Protein AF-J4H0W9-F1 (afdb_monomer)

Mean predicted aligned error: 19.34 Å

Sequence (189 aa):
MRLCLSRHFAAESPSFTVLTSRCHCLRMSSPRVIVQIAIAGAQILGKAFFAAGRQAVKNAKHQPQAAIGSDVAGVRNATSGSITDKLTREHRMTLEEARLILNVKKEDPADKVLQHYEHLFKANSPPSAPPKPAAGTKQSAPPTYSHYVQSKVLRARERIEAEMESGQDLSTTAPPSSTSPPPPSSGNP

Radius of gyration: 32.91 Å; Cα contacts (8 Å, |Δi|>4): 91; chains: 1; bounding box: 65×83×88 Å

Secondary structure (DSSP, 8-state):
-----------------------------STHHHHHHHHHHHHHHHHHHHHHHHHHHHHHHHS-S-SSS---TTGGG--S--HHHHHHHHHTS-HHHHHHHHT--TT--HHHHHHHHHHHHHHTSPPS------TTS---------HHHHHHHHHHHHHHHHHHHHHHHHHT-S-----PPPP------

pLDDT: mean 71.19, std 19.34, range [34.53, 95.56]

InterPro domains:
  IPR005341 Mitochondrial import inner membrane translocase subunit Tim16 [PTHR12388] (30-168)
  IPR036869 Chaperone J-domain superfamily [G3DSA:1.10.287.110] (93-168)

Solvent-accessible surface area (backbone atoms only — not comparable to full-atom values): 12442 Å² total; per-residue (Å²): 132,88,81,90,84,81,80,90,72,87,74,86,75,81,76,90,71,86,73,72,88,73,83,77,80,75,87,67,81,69,72,62,62,60,52,50,50,51,53,55,50,48,54,54,53,49,52,51,51,50,55,53,48,54,51,51,52,51,54,53,69,75,46,78,88,69,79,86,82,61,91,49,80,66,53,76,75,50,75,79,81,42,72,73,27,51,53,20,64,74,61,68,46,44,72,66,58,25,29,61,74,54,72,53,63,95,86,59,57,71,68,58,55,50,53,38,43,53,52,57,46,62,78,45,43,72,66,79,74,75,76,79,70,59,94,89,57,84,77,72,79,75,78,89,49,51,67,67,58,49,56,48,54,52,41,24,51,55,54,51,50,55,48,56,53,57,50,54,63,58,71,69,71,74,83,86,89,80,84,80,85,82,80,84,84,81,84,80,134

Foldseek 3Di:
DDDDDDDPPPPDDPDPPPDDDPPPPPPDDDCPVVVVCVVVVCVVVVVVCVVVVVVVVVVVVVQPDPPPDDPPVVLVPLPPPDPQNVLCSVLVHHLVLLCVLLVHDPPDDLVSSVVSLVVQLVVQDQPDADDDDDPPDDDDDHGDHDPVSNSSSVSSSVSVVSCVVVVVVVVVDDDPDDDDDDDDPDDDD

Organism: NCBI:txid599839

Structure (mmCIF, N/CA/C/O backbone):
data_AF-J4H0W9-F1
#
_entry.id   AF-J4H0W9-F1
#
loop_
_atom_site.group_PDB
_atom_site.id
_atom_site.type_symbol
_atom_site.label_atom_id
_atom_site.label_alt_id
_atom_site.label_comp_id
_atom_site.label_asym_id
_atom_site.label_entity_id
_atom_site.label_seq_id
_atom_site.pdbx_PDB_ins_code
_atom_site.Cartn_x
_atom_site.Cartn_y
_atom_site.Cartn_z
_atom_site.occupancy
_atom_site.B_iso_or_equiv
_atom_site.auth_seq_id
_atom_site.auth_comp_id
_atom_site.auth_asym_id
_atom_site.auth_atom_id
_atom_site.pdbx_PDB_model_num
ATOM 1 N N . MET A 1 1 ? -35.881 5.038 -47.225 1.00 44.56 1 MET A N 1
ATOM 2 C CA . MET A 1 1 ? -35.013 6.191 -47.568 1.00 44.56 1 MET A CA 1
ATOM 3 C C . MET A 1 1 ? -34.124 6.436 -46.343 1.00 44.56 1 MET A C 1
ATOM 5 O O . MET A 1 1 ? -34.686 6.742 -45.308 1.00 44.56 1 MET A O 1
ATOM 9 N N . ARG A 1 2 ? -32.861 5.963 -46.256 1.00 38.25 2 ARG A N 1
ATOM 10 C CA . ARG A 1 2 ? -31.599 6.585 -46.761 1.00 38.25 2 ARG A CA 1
ATOM 11 C C . ARG A 1 2 ? -31.603 8.112 -46.510 1.00 38.25 2 ARG A C 1
ATOM 13 O O . ARG A 1 2 ? -32.545 8.733 -46.971 1.00 38.25 2 ARG A O 1
ATOM 20 N N . LEU A 1 3 ? -30.664 8.791 -45.835 1.00 36.78 3 LEU A N 1
ATOM 21 C CA . LEU A 1 3 ? -29.214 8.634 -45.584 1.00 36.78 3 LEU A CA 1
ATOM 22 C C . LEU A 1 3 ? -28.843 9.326 -44.237 1.00 36.78 3 LEU A C 1
ATOM 24 O O . LEU A 1 3 ? -29.475 10.310 -43.878 1.00 36.78 3 LEU A O 1
ATOM 28 N N . CYS A 1 4 ? -27.963 8.776 -43.387 1.00 42.53 4 CYS A N 1
ATOM 29 C CA . CYS A 1 4 ? -26.505 9.029 -43.305 1.00 42.53 4 CYS A CA 1
ATOM 30 C C . CYS A 1 4 ? -26.076 10.514 -43.293 1.00 42.53 4 CYS A C 1
ATOM 32 O O . CYS A 1 4 ? -26.034 11.139 -44.347 1.00 42.53 4 CYS A O 1
ATOM 34 N N . LEU A 1 5 ? -25.629 11.023 -42.131 1.00 39.75 5 LEU A N 1
ATOM 35 C CA . LEU A 1 5 ? -24.763 12.205 -42.040 1.00 39.75 5 LEU A CA 1
ATOM 36 C C . LEU A 1 5 ? -23.420 11.808 -41.409 1.00 39.75 5 LEU A C 1
ATOM 38 O O . LEU A 1 5 ? -23.337 11.394 -40.252 1.00 39.75 5 LEU A O 1
ATOM 42 N N . SER A 1 6 ? -22.393 11.860 -42.252 1.00 41.66 6 SER A N 1
ATOM 43 C CA . SER A 1 6 ? -21.027 11.405 -42.024 1.00 41.66 6 SER A CA 1
ATOM 44 C C . SER A 1 6 ? -20.256 12.278 -41.037 1.00 41.66 6 SER A C 1
ATOM 46 O O . SER A 1 6 ? -20.238 13.502 -41.135 1.00 41.66 6 SER A O 1
ATOM 48 N N . ARG A 1 7 ? -19.514 11.610 -40.149 1.00 44.88 7 ARG A N 1
ATOM 49 C CA . ARG A 1 7 ? -18.342 12.163 -39.465 1.00 44.88 7 ARG A CA 1
ATOM 50 C C . ARG A 1 7 ? -17.278 12.528 -40.504 1.00 44.88 7 ARG A C 1
ATOM 52 O O . ARG A 1 7 ? -16.880 11.677 -41.296 1.00 44.88 7 ARG A O 1
ATOM 59 N N . HIS A 1 8 ? -16.780 13.760 -40.452 1.00 40.47 8 HIS A N 1
ATOM 60 C CA . HIS A 1 8 ? -15.560 14.165 -41.146 1.00 40.47 8 HIS A CA 1
ATOM 61 C C . HIS A 1 8 ? -14.352 13.488 -40.481 1.00 40.47 8 HIS A C 1
ATOM 63 O O . HIS A 1 8 ? -13.815 13.962 -39.484 1.00 40.47 8 HIS A O 1
ATOM 69 N N . PHE A 1 9 ? -13.954 12.345 -41.035 1.00 34.53 9 PHE A N 1
ATOM 70 C CA . PHE A 1 9 ? -12.646 11.735 -40.837 1.00 34.53 9 PHE A CA 1
ATOM 71 C C . PHE A 1 9 ? -11.802 12.141 -42.047 1.00 34.53 9 PHE A C 1
ATOM 73 O O . PHE A 1 9 ? -11.952 11.581 -43.131 1.00 34.53 9 PHE A O 1
ATOM 80 N N . ALA A 1 10 ? -10.977 13.176 -41.894 1.00 37.00 10 ALA A N 1
ATOM 81 C CA . ALA A 1 10 ? -9.995 13.557 -42.902 1.00 37.00 10 ALA A CA 1
ATOM 82 C C . ALA A 1 10 ? -8.826 12.560 -42.843 1.00 37.00 10 ALA A C 1
ATOM 84 O O . ALA A 1 10 ? -7.794 12.815 -42.231 1.00 37.00 10 ALA A O 1
ATOM 85 N N . ALA A 1 11 ? -9.039 11.378 -43.424 1.00 36.31 11 ALA A N 1
ATOM 86 C CA . ALA A 1 11 ? -7.969 10.466 -43.794 1.00 36.31 11 ALA A CA 1
ATOM 87 C C . ALA A 1 11 ? -7.417 10.922 -45.143 1.00 36.31 11 ALA A C 1
ATOM 89 O O . ALA A 1 11 ? -7.972 10.621 -46.201 1.00 36.31 11 ALA A O 1
ATOM 90 N N . GLU A 1 12 ? -6.332 11.683 -45.084 1.00 38.97 12 GLU A N 1
ATOM 91 C CA . GLU A 1 12 ? -5.508 11.978 -46.243 1.00 38.97 12 GLU A CA 1
ATOM 92 C C . GLU A 1 12 ? -4.875 10.668 -46.718 1.00 38.97 12 GLU A C 1
ATOM 94 O O . GLU A 1 12 ? -4.091 10.017 -46.026 1.00 38.97 12 GLU A O 1
ATOM 99 N N . SER A 1 13 ? -5.329 10.235 -47.882 1.00 49.66 13 SER A N 1
ATOM 100 C CA . SER A 1 13 ? -4.861 9.059 -48.590 1.00 49.66 13 SER A CA 1
ATOM 101 C C . SER A 1 13 ? -3.765 9.497 -49.553 1.00 49.66 13 SER A C 1
ATOM 103 O O . SER A 1 13 ? -4.020 10.340 -50.408 1.00 49.66 13 SER A O 1
ATOM 105 N N . PRO A 1 14 ? -2.575 8.886 -49.516 1.00 44.59 14 PRO A N 1
ATOM 106 C CA . PRO A 1 14 ? -1.751 8.797 -50.697 1.00 44.59 14 PRO A CA 1
ATOM 107 C C . PRO A 1 14 ? -1.960 7.408 -51.295 1.00 44.59 14 PRO A C 1
ATOM 109 O O . PRO A 1 14 ? -1.493 6.396 -50.779 1.00 44.59 14 PRO A O 1
ATOM 112 N N . SER A 1 15 ? -2.742 7.396 -52.370 1.00 41.59 15 SER A N 1
ATOM 113 C CA . SER A 1 15 ? -2.465 6.655 -53.597 1.00 41.59 15 SER A CA 1
ATOM 114 C C . SER A 1 15 ? -1.657 5.367 -53.428 1.00 41.59 15 SER A C 1
ATOM 116 O O . SER A 1 15 ? -0.426 5.367 -53.406 1.00 41.59 15 SER A O 1
ATOM 118 N N . PHE A 1 16 ? -2.379 4.246 -53.413 1.00 42.84 16 PHE A N 1
ATOM 119 C CA . PHE A 1 16 ? -1.849 2.936 -53.772 1.00 42.84 16 PHE A CA 1
ATOM 120 C C . PHE A 1 16 ? -1.406 2.973 -55.245 1.00 42.84 16 PHE A C 1
ATOM 122 O O . PHE A 1 16 ? -2.132 2.577 -56.154 1.00 42.84 16 PHE A O 1
ATOM 129 N N . THR A 1 17 ? -0.201 3.478 -55.494 1.00 44.69 17 THR A N 1
ATOM 130 C CA . THR A 1 17 ? 0.500 3.242 -56.752 1.00 44.69 17 THR A CA 1
ATOM 131 C C . THR A 1 17 ? 1.083 1.843 -56.669 1.00 44.69 17 THR A C 1
ATOM 133 O O . THR A 1 17 ? 2.069 1.594 -55.976 1.00 44.69 17 THR A O 1
ATOM 136 N N . VAL A 1 18 ? 0.432 0.920 -57.372 1.00 48.47 18 VAL A N 1
ATOM 137 C CA . VAL A 1 18 ? 0.948 -0.404 -57.715 1.00 48.47 18 VAL A CA 1
ATOM 138 C C . VAL A 1 18 ? 2.227 -0.202 -58.531 1.00 48.47 18 VAL A C 1
ATOM 140 O O . VAL A 1 18 ? 2.197 -0.119 -59.755 1.00 48.47 18 VAL A O 1
ATOM 143 N N . LEU A 1 19 ? 3.364 -0.076 -57.847 1.00 42.59 19 LEU A N 1
ATOM 144 C CA . LEU A 1 19 ? 4.673 -0.149 -58.474 1.00 42.59 19 LEU A CA 1
ATOM 145 C C . LEU A 1 19 ? 5.139 -1.597 -58.385 1.00 42.59 19 LEU A C 1
ATOM 147 O O . LEU A 1 19 ? 5.643 -2.058 -57.365 1.00 42.59 19 LEU A O 1
ATOM 151 N N . THR A 1 20 ? 4.862 -2.306 -59.475 1.00 41.03 20 THR A N 1
ATOM 152 C CA . THR A 1 20 ? 5.657 -3.399 -60.035 1.00 41.03 20 THR A CA 1
ATOM 153 C C . THR A 1 20 ? 6.741 -3.948 -59.112 1.00 41.03 20 THR A C 1
ATOM 155 O O . THR A 1 20 ? 7.779 -3.321 -58.888 1.00 41.03 20 THR A O 1
ATOM 158 N N . SER A 1 21 ? 6.495 -5.177 -58.668 1.00 48.38 21 SER A N 1
ATOM 159 C CA . SER A 1 21 ? 7.484 -6.147 -58.218 1.00 48.38 21 SER A CA 1
ATOM 160 C C . SER A 1 21 ? 8.819 -5.985 -58.959 1.00 48.38 21 SER A C 1
ATOM 162 O O . SER A 1 21 ? 9.000 -6.464 -60.077 1.00 48.38 21 SER A O 1
ATOM 164 N N . ARG A 1 22 ? 9.782 -5.307 -58.327 1.00 44.66 22 ARG A N 1
ATOM 165 C CA . ARG A 1 22 ? 11.194 -5.615 -58.536 1.00 44.66 22 ARG A CA 1
ATOM 166 C C . ARG A 1 22 ? 11.530 -6.690 -57.522 1.00 44.66 22 ARG A C 1
ATOM 168 O O . ARG A 1 22 ? 11.789 -6.386 -56.359 1.00 44.66 22 ARG A O 1
ATOM 175 N N . CYS A 1 23 ? 11.526 -7.941 -57.976 1.00 41.19 23 CYS A N 1
ATOM 176 C CA . CYS A 1 23 ? 12.211 -9.033 -57.303 1.00 41.19 23 CYS A CA 1
ATOM 177 C C . CYS A 1 23 ? 13.692 -8.658 -57.162 1.00 41.19 23 CYS A C 1
ATOM 179 O O . CYS A 1 23 ? 14.517 -8.975 -58.015 1.00 41.19 23 CYS A O 1
ATOM 181 N N . HIS A 1 24 ? 14.041 -7.978 -56.071 1.00 49.53 24 HIS A N 1
ATOM 182 C CA . HIS A 1 24 ? 15.401 -8.002 -55.567 1.00 49.53 24 HIS A CA 1
ATOM 183 C C . HIS A 1 24 ? 15.618 -9.392 -54.986 1.00 49.53 24 HIS A C 1
ATOM 185 O O . HIS A 1 24 ? 15.409 -9.647 -53.802 1.00 49.53 24 HIS A O 1
ATOM 191 N N . CYS A 1 25 ? 16.032 -10.307 -55.856 1.00 46.22 25 CYS A N 1
ATOM 192 C CA . CYS A 1 25 ? 16.688 -11.537 -55.461 1.00 46.22 25 CYS A CA 1
ATOM 193 C C . CYS A 1 25 ? 18.065 -11.161 -54.885 1.00 46.22 25 CYS A C 1
ATOM 195 O O . CYS A 1 25 ? 19.100 -11.372 -55.513 1.00 46.22 25 CYS A O 1
ATOM 197 N N . LEU A 1 26 ? 18.085 -10.544 -53.697 1.00 49.47 26 LEU A N 1
ATOM 198 C CA . LEU A 1 26 ? 19.301 -10.370 -52.912 1.00 49.47 26 LEU A CA 1
ATOM 199 C C . LEU A 1 26 ? 19.630 -11.730 -52.299 1.00 49.47 26 LEU A C 1
ATOM 201 O O . LEU A 1 26 ? 19.327 -12.028 -51.146 1.00 49.47 26 LEU A O 1
ATOM 205 N N . ARG A 1 27 ? 20.295 -12.569 -53.091 1.00 59.53 27 ARG A N 1
ATOM 206 C CA . ARG A 1 27 ? 21.169 -13.600 -52.543 1.00 59.53 27 ARG A CA 1
ATOM 207 C C . ARG A 1 27 ? 22.328 -12.872 -51.862 1.00 59.53 27 ARG A C 1
ATOM 209 O O . ARG A 1 27 ? 23.372 -12.662 -52.465 1.00 59.53 27 ARG A O 1
ATOM 216 N N . MET A 1 28 ? 22.129 -12.445 -50.618 1.00 51.69 28 MET A N 1
ATOM 217 C CA . MET A 1 28 ? 23.211 -11.981 -49.757 1.00 51.69 28 MET A CA 1
ATOM 218 C C . MET A 1 28 ? 23.351 -12.958 -48.605 1.00 51.69 28 MET A C 1
ATOM 220 O O . MET A 1 28 ? 22.484 -13.086 -47.747 1.00 51.69 28 MET A O 1
ATOM 224 N N . SER A 1 29 ? 24.458 -13.686 -48.646 1.00 63.56 29 SER A N 1
ATOM 225 C CA . SER A 1 29 ? 24.966 -14.472 -47.535 1.00 63.56 29 SER A CA 1
ATOM 226 C C . SER A 1 29 ? 24.989 -13.652 -46.237 1.00 63.56 29 SER A C 1
ATOM 228 O O . SER A 1 29 ? 25.268 -12.451 -46.263 1.00 63.56 29 SER A O 1
ATOM 230 N N . SER A 1 30 ? 24.907 -14.368 -45.113 1.00 56.44 30 SER A N 1
ATOM 231 C CA . SER A 1 30 ? 25.715 -14.062 -43.927 1.00 56.44 30 SER A CA 1
ATOM 232 C C . SER A 1 30 ? 25.224 -12.901 -43.027 1.00 56.44 30 SER A C 1
ATOM 234 O O . SER A 1 30 ? 24.399 -12.089 -43.444 1.00 56.44 30 SER A O 1
ATOM 236 N N . PRO A 1 31 ? 25.667 -12.853 -41.748 1.00 75.62 31 PRO A N 1
ATOM 237 C CA . PRO A 1 31 ? 25.120 -12.097 -40.603 1.00 75.62 31 PRO A CA 1
ATOM 238 C C . PRO A 1 31 ? 24.753 -10.612 -40.760 1.00 75.62 31 PRO A C 1
ATOM 240 O O . PRO A 1 31 ? 24.207 -10.020 -39.831 1.00 75.62 31 PRO A O 1
ATOM 243 N N . ARG A 1 32 ? 25.009 -9.985 -41.908 1.00 76.88 32 ARG A N 1
ATOM 244 C CA . ARG A 1 32 ? 24.703 -8.574 -42.169 1.00 76.88 32 ARG A CA 1
ATOM 245 C C . ARG A 1 32 ? 23.211 -8.250 -42.116 1.00 76.88 32 ARG A C 1
ATOM 247 O O . ARG A 1 32 ? 22.865 -7.176 -41.637 1.00 76.88 32 ARG A O 1
ATOM 254 N N . VAL A 1 33 ? 22.334 -9.169 -42.524 1.00 86.00 33 VAL A N 1
ATOM 255 C CA . VAL A 1 33 ? 20.873 -8.970 -42.429 1.00 86.00 33 VAL A CA 1
ATOM 256 C C . VAL A 1 33 ? 20.415 -8.932 -40.967 1.00 86.00 33 VAL A C 1
ATOM 258 O O . VAL A 1 33 ? 19.618 -8.080 -40.584 1.00 86.00 33 VAL A O 1
ATOM 261 N N . ILE A 1 34 ? 20.980 -9.798 -40.121 1.00 88.75 34 ILE A N 1
ATOM 262 C CA . ILE A 1 34 ? 20.679 -9.837 -38.681 1.00 88.75 34 ILE A CA 1
ATOM 263 C C . ILE A 1 34 ? 21.125 -8.527 -38.020 1.00 88.75 34 ILE A C 1
ATOM 265 O O . ILE A 1 34 ? 20.371 -7.923 -37.261 1.00 88.75 34 ILE A O 1
ATOM 269 N N . VAL A 1 35 ? 22.323 -8.047 -38.365 1.00 91.81 35 VAL A N 1
ATOM 270 C CA . VAL A 1 35 ? 22.857 -6.769 -37.872 1.00 91.81 35 VAL A CA 1
ATOM 271 C C . VAL A 1 35 ? 21.982 -5.587 -38.312 1.00 91.81 35 VAL A C 1
ATOM 273 O O . VAL A 1 35 ? 21.713 -4.699 -37.508 1.00 91.81 35 VAL A O 1
ATOM 276 N N . GLN A 1 36 ? 21.474 -5.581 -39.546 1.00 84.56 36 GLN A N 1
ATOM 277 C CA . GLN A 1 36 ? 20.573 -4.529 -40.034 1.00 84.56 36 GLN A CA 1
ATOM 278 C C . GLN A 1 36 ? 19.240 -4.500 -39.280 1.00 84.56 36 GLN A C 1
ATOM 280 O O . GLN A 1 36 ? 18.785 -3.423 -38.896 1.00 84.56 36 GLN A O 1
ATOM 285 N N . ILE A 1 37 ? 18.643 -5.665 -39.013 1.00 91.06 37 ILE A N 1
ATOM 286 C CA . ILE A 1 37 ? 17.406 -5.764 -38.226 1.00 91.06 37 ILE A CA 1
ATOM 287 C C . ILE A 1 37 ? 17.654 -5.323 -36.779 1.00 91.06 37 ILE A C 1
ATOM 289 O O . ILE A 1 37 ? 16.847 -4.581 -36.225 1.00 91.06 37 ILE A O 1
ATOM 293 N N . ALA A 1 38 ? 18.781 -5.714 -36.178 1.00 93.62 38 ALA A N 1
ATOM 294 C CA . ALA A 1 38 ? 19.137 -5.307 -34.821 1.00 93.62 38 ALA A CA 1
ATOM 295 C C . ALA A 1 38 ? 19.327 -3.786 -34.706 1.00 93.62 38 ALA A C 1
ATOM 297 O O . ALA A 1 38 ? 18.802 -3.170 -33.780 1.00 93.62 38 ALA A O 1
ATOM 298 N N . ILE A 1 39 ? 20.019 -3.162 -35.665 1.00 93.38 39 ILE A N 1
ATOM 299 C CA . ILE A 1 39 ? 20.223 -1.707 -35.694 1.00 93.38 39 ILE A CA 1
ATOM 300 C C . ILE A 1 39 ? 18.891 -0.979 -35.911 1.00 93.38 39 ILE A C 1
ATOM 302 O O . ILE A 1 39 ? 18.585 -0.039 -35.176 1.00 93.38 39 ILE A O 1
ATOM 306 N N . ALA A 1 40 ? 18.076 -1.425 -36.870 1.00 91.56 40 ALA A N 1
ATOM 307 C CA . ALA A 1 40 ? 16.767 -0.830 -37.130 1.00 91.56 40 ALA A CA 1
ATOM 308 C C . ALA A 1 40 ? 15.832 -0.967 -35.913 1.00 91.56 40 ALA A C 1
ATOM 310 O O . ALA A 1 40 ? 15.202 0.006 -35.497 1.00 91.56 40 ALA A O 1
ATOM 311 N N . GLY A 1 41 ? 15.800 -2.144 -35.284 1.00 94.19 41 GLY A N 1
ATOM 312 C CA . GLY A 1 41 ? 15.029 -2.402 -34.070 1.00 94.19 41 GLY A CA 1
ATOM 313 C C . GLY A 1 41 ? 15.485 -1.545 -32.889 1.00 94.19 41 GLY A C 1
ATOM 314 O O . GLY A 1 41 ? 14.655 -0.929 -32.222 1.00 94.19 41 GLY A O 1
ATOM 315 N N . ALA A 1 42 ? 16.798 -1.428 -32.664 1.00 94.75 42 ALA A N 1
ATOM 316 C CA . ALA A 1 42 ? 17.360 -0.613 -31.588 1.00 94.75 42 ALA A CA 1
ATOM 317 C C . ALA A 1 42 ? 17.060 0.884 -31.762 1.00 94.75 42 ALA A C 1
ATOM 319 O O . ALA A 1 42 ? 16.782 1.573 -30.782 1.00 94.75 42 ALA A O 1
ATOM 320 N N . GLN A 1 43 ? 17.064 1.397 -32.996 1.00 93.06 43 GLN A N 1
ATOM 321 C CA . GLN A 1 43 ? 16.727 2.796 -33.276 1.00 93.06 43 GLN A CA 1
ATOM 322 C C . GLN A 1 43 ? 15.254 3.108 -32.987 1.00 93.06 43 GLN A C 1
ATOM 324 O O . GLN A 1 43 ? 14.950 4.143 -32.389 1.00 93.06 43 GLN A O 1
ATOM 329 N N . ILE A 1 44 ? 14.341 2.213 -33.374 1.00 93.69 44 ILE A N 1
ATOM 330 C CA . ILE A 1 44 ? 12.900 2.377 -33.131 1.00 93.69 44 ILE A CA 1
ATOM 331 C C . ILE A 1 44 ? 12.606 2.269 -31.629 1.00 93.69 44 ILE A C 1
ATOM 333 O O . ILE A 1 44 ? 11.954 3.145 -31.056 1.00 93.69 44 ILE A O 1
ATOM 337 N N . LEU A 1 45 ? 13.150 1.242 -30.972 1.00 94.94 45 LEU A N 1
ATOM 338 C CA . LEU A 1 45 ? 12.960 0.998 -29.544 1.00 94.94 45 LEU A CA 1
ATOM 339 C C . LEU A 1 45 ? 13.582 2.112 -28.685 1.00 94.94 45 LEU A C 1
ATOM 341 O O . LEU A 1 45 ? 12.944 2.622 -27.765 1.00 94.94 45 LEU A O 1
ATOM 345 N N . GLY A 1 46 ? 14.794 2.556 -29.025 1.00 95.56 46 GLY A N 1
ATOM 346 C CA . GLY A 1 46 ? 15.488 3.640 -28.331 1.00 95.56 46 GLY A CA 1
ATOM 347 C C . GLY A 1 46 ? 14.757 4.980 -28.439 1.00 95.56 46 GLY A C 1
ATOM 348 O O . GLY A 1 46 ? 14.617 5.686 -27.439 1.00 95.56 46 GLY A O 1
ATOM 349 N N . LYS A 1 47 ? 14.218 5.321 -29.619 1.00 92.56 47 LYS A N 1
ATOM 350 C CA . LYS A 1 47 ? 13.418 6.544 -29.794 1.00 92.56 47 LYS A CA 1
ATOM 351 C C . LYS A 1 47 ? 12.106 6.505 -29.012 1.00 92.56 47 LYS A C 1
ATOM 353 O O . LYS A 1 47 ? 11.734 7.524 -28.427 1.00 92.56 47 LYS A O 1
ATOM 358 N N . ALA A 1 48 ? 11.443 5.350 -28.954 1.00 92.06 48 ALA A N 1
ATOM 359 C CA . ALA A 1 48 ? 10.228 5.173 -28.165 1.00 92.06 48 ALA A CA 1
ATOM 360 C C . ALA A 1 48 ? 10.496 5.339 -26.659 1.00 92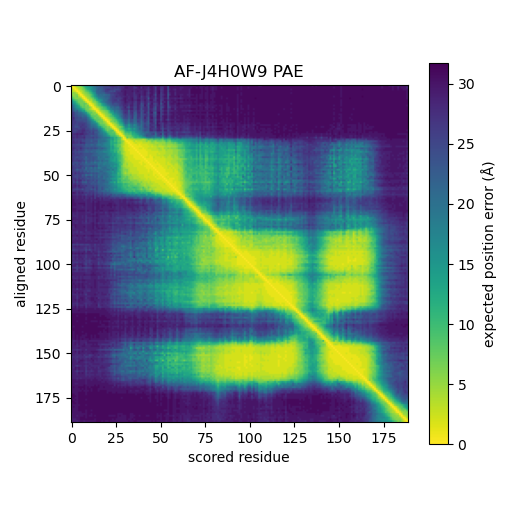.06 48 ALA A C 1
ATOM 362 O O . ALA A 1 48 ? 9.827 6.141 -26.004 1.00 92.06 48 ALA A O 1
ATOM 363 N N . PHE A 1 49 ? 11.523 4.670 -26.119 1.00 94.75 49 PHE A N 1
ATOM 364 C CA . PHE A 1 49 ? 11.903 4.817 -24.710 1.00 94.75 49 PHE A CA 1
ATOM 365 C C . PHE A 1 49 ? 12.364 6.234 -24.363 1.00 94.75 49 PHE A C 1
ATOM 367 O O . PHE A 1 49 ? 12.031 6.730 -23.291 1.00 94.75 49 PHE A O 1
ATOM 374 N N . PHE A 1 50 ? 13.078 6.925 -25.257 1.00 94.56 50 PHE A N 1
ATOM 375 C CA . PHE A 1 50 ? 13.492 8.309 -25.022 1.00 94.56 50 PHE A CA 1
ATOM 376 C C . PHE A 1 50 ? 12.301 9.278 -24.977 1.00 94.56 50 PHE A C 1
ATOM 378 O O . PHE A 1 50 ? 12.233 10.136 -24.093 1.00 94.56 50 PHE A O 1
ATOM 385 N N . ALA A 1 51 ? 11.341 9.138 -25.897 1.00 90.31 51 ALA A N 1
ATOM 386 C CA . ALA A 1 51 ? 10.131 9.959 -25.912 1.00 90.31 51 ALA A CA 1
ATOM 387 C C . ALA A 1 51 ? 9.256 9.700 -24.674 1.00 90.31 51 ALA A C 1
ATOM 389 O O . ALA A 1 51 ? 8.857 10.647 -23.990 1.00 90.31 51 ALA A O 1
ATOM 390 N N . ALA A 1 52 ? 9.032 8.426 -24.335 1.00 88.06 52 ALA A N 1
ATOM 391 C CA . ALA A 1 52 ? 8.294 8.028 -23.139 1.00 88.06 52 ALA A CA 1
ATOM 392 C C . ALA A 1 52 ? 9.007 8.473 -21.850 1.00 88.06 52 ALA A C 1
ATOM 394 O O . ALA A 1 52 ? 8.383 9.036 -20.953 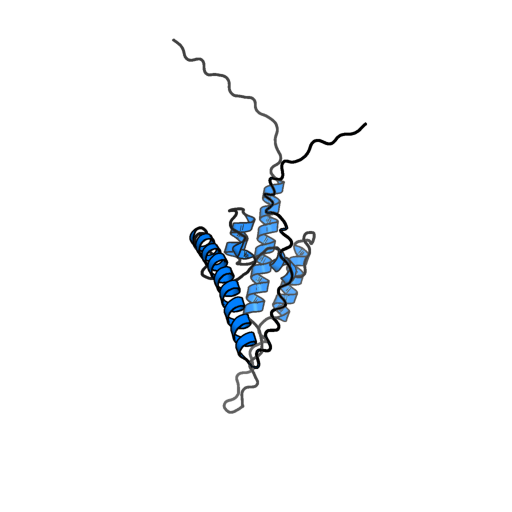1.00 88.06 52 ALA A O 1
ATOM 395 N N . GLY A 1 53 ? 10.329 8.306 -21.783 1.00 89.38 53 GLY A N 1
ATOM 396 C CA . GLY A 1 53 ? 11.161 8.738 -20.663 1.00 89.38 53 GLY A CA 1
ATOM 397 C C . GLY A 1 53 ? 11.130 10.253 -20.461 1.00 89.38 53 GLY A C 1
ATOM 398 O O . GLY A 1 53 ? 10.940 10.719 -19.339 1.00 89.38 53 GLY A O 1
ATOM 399 N N . ARG A 1 54 ? 11.214 11.054 -21.535 1.00 88.31 54 ARG A N 1
ATOM 400 C CA . ARG A 1 54 ? 11.032 12.515 -21.439 1.00 88.31 54 ARG A CA 1
ATOM 401 C C . ARG A 1 54 ? 9.649 12.889 -20.914 1.00 88.31 54 ARG A C 1
ATOM 403 O O . ARG A 1 54 ? 9.556 13.845 -20.145 1.00 88.31 54 ARG A O 1
ATOM 410 N N . GLN A 1 55 ? 8.602 12.171 -21.315 1.00 83.31 55 GLN A N 1
ATOM 411 C CA . GLN A 1 55 ? 7.249 12.414 -20.815 1.00 83.31 55 GLN A CA 1
ATOM 412 C C . GLN A 1 55 ? 7.132 12.061 -19.327 1.00 83.31 55 GLN A C 1
ATOM 414 O O . GLN A 1 55 ? 6.595 12.851 -18.553 1.00 83.31 55 GLN A O 1
ATOM 419 N N . ALA A 1 56 ? 7.725 10.944 -18.901 1.00 80.38 56 ALA A N 1
ATOM 420 C CA . ALA A 1 56 ? 7.780 10.545 -17.498 1.00 80.38 56 ALA A CA 1
ATOM 421 C C . ALA A 1 56 ? 8.521 11.577 -16.632 1.00 80.38 56 ALA A C 1
ATOM 423 O O . ALA A 1 56 ? 8.028 11.954 -15.573 1.00 80.38 56 ALA A O 1
ATOM 424 N N . VAL A 1 57 ? 9.662 12.099 -17.099 1.00 80.88 57 VAL A N 1
ATOM 425 C CA . VAL A 1 57 ? 10.434 13.123 -16.372 1.00 80.88 57 VAL A CA 1
ATOM 426 C C . VAL A 1 57 ? 9.675 14.446 -16.275 1.00 80.88 57 VAL A C 1
ATOM 428 O O . VAL A 1 57 ? 9.700 15.081 -15.224 1.00 80.88 57 VAL A O 1
ATOM 431 N N . LYS A 1 58 ? 8.987 14.882 -17.338 1.00 80.56 58 LYS A N 1
ATOM 432 C CA . LYS A 1 58 ? 8.144 16.090 -17.284 1.00 80.56 58 LYS A CA 1
ATOM 433 C C . LYS A 1 58 ? 7.009 15.920 -16.275 1.00 80.56 58 LYS A C 1
ATOM 435 O O . LYS A 1 58 ? 6.847 16.768 -15.405 1.00 80.56 58 LYS A O 1
ATOM 440 N N . ASN A 1 59 ? 6.291 14.801 -16.334 1.00 74.00 59 ASN A N 1
ATOM 441 C CA . ASN A 1 59 ? 5.209 14.505 -15.395 1.00 74.00 59 ASN A CA 1
ATOM 442 C C . ASN A 1 59 ? 5.718 14.419 -13.947 1.00 74.00 59 ASN A C 1
ATOM 444 O O . ASN A 1 59 ? 5.077 14.943 -13.043 1.00 74.00 59 ASN A O 1
ATOM 448 N N . ALA A 1 60 ? 6.901 13.839 -13.730 1.00 66.69 60 ALA A N 1
ATOM 449 C CA . ALA A 1 60 ? 7.527 13.758 -12.413 1.00 66.69 60 ALA A CA 1
ATOM 450 C C . ALA A 1 60 ? 7.981 15.123 -11.868 1.00 66.69 60 ALA A C 1
ATOM 452 O O . ALA A 1 60 ? 7.925 15.334 -10.665 1.00 66.69 60 ALA A O 1
ATOM 453 N N . LYS A 1 61 ? 8.414 16.060 -12.724 1.00 67.75 61 LYS A N 1
ATOM 454 C CA . LYS A 1 61 ? 8.795 17.425 -12.309 1.00 67.75 61 LYS A CA 1
ATOM 455 C C . LYS A 1 61 ? 7.593 18.307 -11.970 1.00 67.75 61 LYS A C 1
ATOM 457 O O . LYS A 1 61 ? 7.714 19.192 -11.132 1.00 67.75 61 LYS A O 1
ATOM 462 N N . HIS A 1 62 ? 6.456 18.083 -12.626 1.00 62.97 62 HIS A N 1
ATOM 463 C CA . HIS A 1 62 ? 5.214 18.812 -12.356 1.00 62.97 62 HIS A CA 1
ATOM 464 C C . HIS A 1 62 ? 4.389 18.206 -11.209 1.00 62.97 62 HIS A C 1
ATOM 466 O O . HIS A 1 62 ? 3.454 18.847 -10.741 1.00 62.97 62 HIS A O 1
ATOM 472 N N . GLN A 1 63 ? 4.738 17.008 -10.726 1.00 56.38 63 GLN A N 1
ATOM 473 C CA . GLN A 1 63 ? 4.184 16.451 -9.494 1.00 56.38 63 GLN A CA 1
ATOM 474 C C . GLN A 1 63 ? 5.129 16.752 -8.322 1.00 56.38 63 GLN A C 1
ATOM 476 O O . GLN A 1 63 ? 6.231 16.203 -8.271 1.00 56.38 63 GLN A O 1
ATOM 481 N N . PRO A 1 64 ? 4.741 17.618 -7.370 1.00 51.34 64 PRO A N 1
ATOM 482 C CA . PRO A 1 64 ? 5.623 18.005 -6.283 1.00 51.34 64 PRO A CA 1
ATOM 483 C C . PRO A 1 64 ? 5.922 16.790 -5.400 1.00 51.34 64 PRO A C 1
ATOM 485 O O . PRO A 1 64 ? 5.025 16.201 -4.804 1.00 51.34 64 PRO A O 1
ATOM 488 N N . GLN A 1 65 ? 7.201 16.415 -5.352 1.00 50.19 65 GLN A N 1
ATOM 489 C CA . GLN A 1 65 ? 7.945 16.018 -4.151 1.00 50.19 65 GLN A CA 1
ATOM 490 C C . GLN A 1 65 ? 7.252 15.077 -3.133 1.00 50.19 65 GLN A C 1
ATOM 492 O O . GLN A 1 65 ? 7.517 15.166 -1.944 1.00 50.19 65 GLN A O 1
ATOM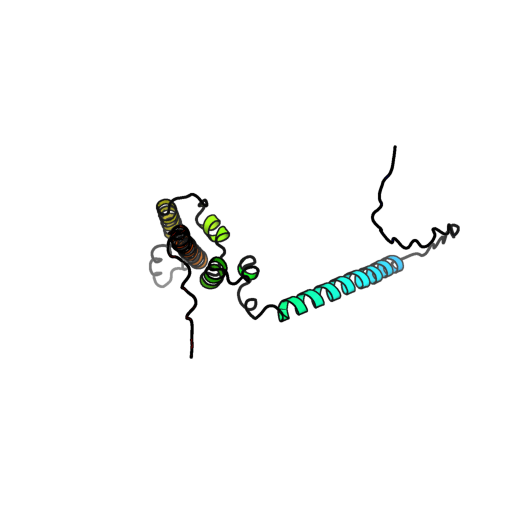 497 N N . ALA A 1 66 ? 6.396 14.148 -3.557 1.00 50.47 66 ALA A N 1
ATOM 498 C CA . ALA A 1 66 ? 5.939 13.021 -2.724 1.00 50.47 66 ALA A CA 1
ATOM 499 C C . ALA A 1 66 ? 6.499 11.671 -3.216 1.00 50.47 66 ALA A C 1
ATOM 501 O O . ALA A 1 66 ? 6.259 10.629 -2.615 1.00 50.47 66 ALA A O 1
ATOM 502 N N . ALA A 1 67 ? 7.260 11.687 -4.317 1.00 50.44 67 ALA A N 1
ATOM 503 C CA . ALA A 1 67 ? 7.766 10.497 -4.999 1.00 50.44 67 ALA A CA 1
ATOM 504 C C . ALA A 1 67 ? 9.176 10.055 -4.561 1.00 50.44 67 ALA A C 1
ATOM 506 O O . ALA A 1 67 ? 9.635 9.002 -4.997 1.00 50.44 67 ALA A O 1
ATOM 507 N N . ILE A 1 68 ? 9.872 10.826 -3.721 1.00 50.97 68 ILE A N 1
ATOM 508 C CA . ILE A 1 68 ? 11.204 10.460 -3.221 1.00 50.97 68 ILE A CA 1
ATOM 509 C C . ILE A 1 68 ? 11.040 9.913 -1.804 1.00 50.97 68 ILE A C 1
ATOM 511 O O . ILE A 1 68 ? 11.186 10.645 -0.832 1.00 50.97 68 ILE A O 1
ATOM 515 N N . GLY A 1 69 ? 10.671 8.637 -1.677 1.00 49.66 69 GLY A N 1
ATOM 516 C CA . GLY A 1 69 ? 10.784 7.954 -0.383 1.00 49.66 69 GLY A CA 1
ATOM 517 C C . GLY A 1 69 ? 9.830 6.802 -0.086 1.00 49.66 69 GLY A C 1
ATOM 518 O O . GLY A 1 69 ? 9.978 6.192 0.970 1.00 49.66 69 GLY A O 1
ATOM 519 N N . SER A 1 70 ? 8.859 6.472 -0.942 1.00 47.81 70 SER A N 1
ATOM 520 C CA . SER A 1 70 ? 8.092 5.238 -0.740 1.00 47.81 70 SER A CA 1
ATOM 521 C C . SER A 1 70 ? 7.406 4.778 -2.023 1.00 47.81 70 SER A C 1
ATOM 523 O O . SER A 1 70 ? 6.388 5.310 -2.451 1.00 47.81 70 SER A O 1
ATOM 525 N N . ASP A 1 71 ? 7.992 3.759 -2.625 1.00 49.69 71 ASP A N 1
ATOM 526 C CA . ASP A 1 71 ? 7.546 2.927 -3.744 1.00 49.69 71 ASP A CA 1
ATOM 527 C C . ASP A 1 71 ? 6.266 2.111 -3.460 1.00 49.69 71 ASP A C 1
ATOM 529 O O . ASP A 1 71 ? 6.023 1.081 -4.082 1.00 49.69 71 ASP A O 1
ATOM 533 N N . VAL A 1 72 ? 5.379 2.589 -2.581 1.00 58.94 72 VAL A N 1
ATOM 534 C CA . VAL A 1 72 ? 4.038 2.012 -2.451 1.00 58.94 72 VAL A CA 1
ATOM 535 C C . VAL A 1 72 ? 3.232 2.482 -3.659 1.00 58.94 72 VAL A C 1
ATOM 537 O O . VAL A 1 72 ? 2.790 3.631 -3.725 1.00 58.94 72 VAL A O 1
ATOM 540 N N . ALA A 1 73 ? 3.079 1.600 -4.648 1.00 56.69 73 ALA A N 1
ATOM 541 C CA . ALA A 1 73 ? 2.424 1.878 -5.926 1.00 56.69 73 ALA A CA 1
ATOM 542 C C . ALA A 1 73 ? 1.034 2.539 -5.782 1.00 56.69 73 ALA A C 1
ATOM 544 O O . ALA A 1 73 ? 0.637 3.304 -6.659 1.00 56.69 73 ALA A O 1
ATOM 545 N N . GLY A 1 74 ? 0.336 2.324 -4.660 1.00 57.78 74 GLY A N 1
ATOM 546 C CA . GLY A 1 74 ? -0.956 2.945 -4.353 1.00 57.78 74 GLY A CA 1
ATOM 547 C C . GLY A 1 74 ? -0.904 4.358 -3.750 1.00 57.78 74 GLY A C 1
ATOM 548 O O . GLY A 1 74 ? -1.838 5.130 -3.942 1.00 57.78 74 GLY A O 1
ATOM 549 N N . VAL A 1 75 ? 0.186 4.751 -3.078 1.00 60.12 75 VAL A N 1
ATOM 550 C CA . VAL A 1 75 ? 0.319 6.088 -2.450 1.00 60.12 75 VAL A CA 1
ATOM 551 C C . VAL A 1 75 ? 0.647 7.162 -3.497 1.00 60.12 75 VAL A C 1
ATOM 553 O O . VAL A 1 75 ? 0.314 8.331 -3.325 1.00 60.12 75 VAL A O 1
ATOM 556 N N . ARG A 1 76 ? 1.241 6.773 -4.634 1.00 56.59 76 ARG A N 1
ATOM 557 C CA . ARG A 1 76 ? 1.612 7.691 -5.730 1.00 56.59 76 ARG A CA 1
ATOM 558 C C . ARG A 1 76 ? 0.406 8.329 -6.427 1.00 56.59 76 ARG A C 1
ATOM 560 O O . ARG A 1 76 ? 0.551 9.404 -6.998 1.00 56.59 76 ARG A O 1
ATOM 567 N N . ASN A 1 77 ? -0.756 7.674 -6.383 1.00 56.59 77 ASN A N 1
ATOM 568 C CA . ASN A 1 77 ? -1.988 8.164 -7.007 1.00 56.59 77 ASN A CA 1
ATOM 569 C C . ASN A 1 77 ? -2.875 8.963 -6.037 1.00 56.59 77 ASN A C 1
ATOM 571 O O . ASN A 1 77 ? -3.902 9.503 -6.440 1.00 56.59 77 ASN A O 1
ATOM 575 N N . ALA A 1 78 ? -2.473 9.046 -4.767 1.00 58.94 78 ALA A N 1
ATOM 576 C CA . ALA A 1 78 ? -3.086 9.907 -3.776 1.00 58.94 78 ALA A CA 1
ATOM 577 C C . ALA A 1 78 ? -2.507 11.329 -3.926 1.00 58.94 78 ALA A C 1
ATOM 579 O O . ALA A 1 78 ? -1.617 11.740 -3.184 1.00 58.94 78 ALA A O 1
ATOM 580 N N . THR A 1 79 ? 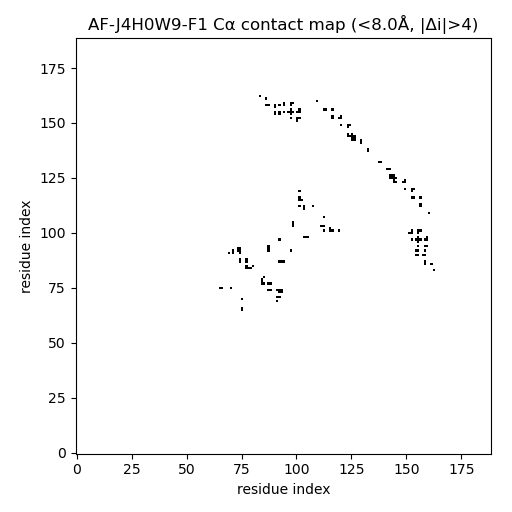-2.966 12.076 -4.934 1.00 58.34 79 THR A N 1
ATOM 581 C CA . THR A 1 79 ? -2.626 13.496 -5.164 1.00 58.34 79 THR A CA 1
ATOM 582 C C . THR A 1 79 ? -3.824 14.439 -5.078 1.00 58.34 79 THR A C 1
ATOM 584 O O . THR A 1 79 ? -3.677 15.634 -5.329 1.00 58.34 79 THR A O 1
ATOM 587 N N . SER A 1 80 ? -5.006 13.940 -4.715 1.00 59.72 80 SER A N 1
ATOM 588 C CA . SER A 1 80 ? -6.260 14.677 -4.900 1.00 59.72 80 SER A CA 1
ATOM 589 C C . SER A 1 80 ? -6.655 15.554 -3.705 1.00 59.72 80 SER A C 1
ATOM 591 O O . SER A 1 80 ? -7.717 16.168 -3.736 1.00 59.72 80 SER A O 1
ATOM 593 N N . GLY A 1 81 ? -5.841 15.618 -2.641 1.00 62.69 81 GLY A N 1
ATOM 594 C CA . GLY A 1 81 ? -6.097 16.462 -1.461 1.00 62.69 81 GLY A CA 1
ATOM 595 C C . GLY A 1 81 ? -7.298 16.038 -0.598 1.00 62.69 81 GLY A C 1
ATOM 596 O O . GLY A 1 81 ? -7.600 16.702 0.392 1.00 62.69 81 GLY A O 1
ATOM 597 N N . SER A 1 82 ? -7.959 14.933 -0.956 1.00 72.88 82 SER A N 1
ATOM 598 C CA . SER A 1 82 ? -9.055 14.311 -0.206 1.00 72.88 82 SER A CA 1
ATOM 599 C C . SER A 1 82 ? -8.608 13.883 1.199 1.00 72.88 82 SER A C 1
ATOM 601 O O . SER A 1 82 ? -7.431 13.622 1.440 1.00 72.88 82 SER A O 1
ATOM 603 N N . ILE A 1 83 ? -9.546 13.749 2.138 1.00 77.56 83 ILE A N 1
ATOM 604 C CA . ILE A 1 83 ? -9.275 13.212 3.485 1.00 77.56 83 ILE A CA 1
ATOM 605 C C . ILE A 1 83 ? -8.625 11.822 3.383 1.00 77.56 83 ILE A C 1
ATOM 607 O O . ILE A 1 83 ? -7.595 11.559 4.001 1.00 77.56 83 ILE A O 1
ATOM 611 N N . THR A 1 84 ? -9.143 10.982 2.486 1.00 75.75 84 THR A N 1
ATOM 612 C CA . THR A 1 84 ? -8.598 9.649 2.183 1.00 75.75 84 THR A CA 1
ATOM 613 C C . THR A 1 84 ? -7.153 9.694 1.657 1.00 75.75 84 THR A C 1
ATOM 615 O O . THR A 1 84 ? -6.362 8.784 1.902 1.00 75.75 84 THR A O 1
ATOM 618 N N . ASP A 1 85 ? -6.778 10.777 0.974 1.00 76.06 85 ASP A N 1
ATOM 619 C CA . ASP A 1 85 ? -5.440 11.035 0.432 1.00 76.06 85 ASP A CA 1
ATOM 620 C C . ASP A 1 85 ? -4.429 11.327 1.545 1.00 76.06 85 ASP A C 1
ATOM 622 O O . ASP A 1 85 ? -3.341 10.747 1.591 1.00 76.06 85 ASP A O 1
ATOM 626 N N . LYS A 1 86 ? -4.827 12.201 2.480 1.00 79.56 86 LYS A N 1
ATOM 627 C CA . LYS A 1 86 ? -4.028 12.585 3.648 1.00 79.56 86 LYS A CA 1
ATOM 628 C C . LYS A 1 86 ? -3.748 11.378 4.529 1.00 79.56 86 LYS A C 1
ATOM 630 O O . LYS A 1 86 ? -2.588 11.082 4.810 1.00 79.56 86 LYS A O 1
ATOM 635 N N . LEU A 1 87 ? -4.788 10.611 4.846 1.00 80.38 87 LEU A N 1
ATOM 636 C CA . LEU A 1 87 ? -4.653 9.418 5.672 1.00 80.38 87 LEU A CA 1
ATOM 637 C C . LEU A 1 87 ? -3.756 8.353 5.011 1.00 80.38 87 LEU A C 1
ATOM 639 O O . LEU A 1 87 ? -2.984 7.677 5.693 1.00 80.38 87 LEU A O 1
ATOM 643 N N . THR A 1 88 ? -3.785 8.223 3.679 1.00 83.50 88 THR A N 1
ATOM 644 C CA . THR A 1 88 ? -2.875 7.329 2.942 1.00 83.50 88 THR A CA 1
ATOM 645 C C . THR A 1 88 ? -1.422 7.815 2.948 1.00 83.50 88 THR A C 1
ATOM 647 O O . THR A 1 88 ? -0.511 6.985 2.987 1.00 83.50 88 THR A O 1
ATOM 650 N N . ARG A 1 89 ? -1.176 9.130 2.977 1.00 79.62 89 ARG A N 1
ATOM 651 C CA . ARG A 1 89 ? 0.172 9.706 3.139 1.00 79.62 89 ARG A CA 1
ATOM 652 C C . ARG A 1 89 ? 0.721 9.505 4.553 1.00 79.62 89 ARG A C 1
ATOM 654 O O . ARG A 1 89 ? 1.899 9.180 4.692 1.00 79.62 89 ARG A O 1
ATOM 661 N N . GLU A 1 90 ? -0.122 9.647 5.572 1.00 82.12 90 GLU A N 1
ATOM 662 C CA . GLU A 1 90 ? 0.244 9.472 6.985 1.00 82.12 90 GLU A CA 1
ATOM 663 C C . GLU A 1 90 ? 0.602 8.015 7.303 1.00 82.12 90 GLU A C 1
ATOM 665 O O . GLU A 1 90 ? 1.713 7.721 7.745 1.00 82.12 90 GLU A O 1
ATOM 670 N N . HIS A 1 91 ? -0.287 7.077 6.974 1.00 82.25 91 HIS A N 1
ATOM 671 C CA . HIS A 1 91 ? -0.094 5.654 7.280 1.00 82.25 91 HIS A CA 1
ATOM 672 C C . HIS A 1 91 ? 0.818 4.945 6.260 1.00 82.25 91 HIS A C 1
ATOM 674 O O . HIS A 1 91 ? 1.283 3.822 6.491 1.00 82.25 91 HIS A O 1
ATOM 680 N N . ARG A 1 92 ? 1.107 5.601 5.123 1.00 84.50 92 ARG A N 1
ATOM 681 C CA . ARG A 1 92 ? 1.845 5.052 3.967 1.00 84.50 92 ARG A CA 1
ATOM 682 C C . ARG A 1 92 ? 1.274 3.718 3.482 1.00 84.50 92 ARG A C 1
ATOM 684 O O . ARG A 1 92 ? 2.016 2.787 3.161 1.00 84.50 92 ARG A O 1
ATOM 691 N N . MET A 1 93 ? -0.050 3.623 3.479 1.00 84.56 93 MET A N 1
ATOM 692 C CA . MET A 1 93 ? -0.792 2.476 2.971 1.00 84.56 93 MET A CA 1
ATOM 693 C C . MET A 1 93 ? -2.160 2.899 2.462 1.00 84.56 93 MET A C 1
ATOM 695 O O . MET A 1 93 ? -2.776 3.865 2.932 1.00 84.56 93 MET A O 1
ATOM 699 N N . THR A 1 94 ? -2.632 2.166 1.470 1.00 89.31 94 THR A N 1
ATOM 700 C CA . THR A 1 94 ? -3.981 2.338 0.954 1.00 89.31 94 THR A CA 1
ATOM 701 C C . THR A 1 94 ? -4.986 1.615 1.840 1.00 89.31 94 THR A C 1
ATOM 703 O O . THR A 1 94 ? -4.672 0.661 2.551 1.00 89.31 94 THR A O 1
ATOM 706 N N . LEU A 1 95 ? -6.224 2.087 1.788 1.00 89.00 95 LEU A N 1
ATOM 707 C CA . LEU A 1 95 ? -7.338 1.492 2.512 1.00 89.00 95 LEU A CA 1
ATOM 708 C C . LEU A 1 95 ? -7.628 0.055 2.031 1.00 89.00 95 LEU A C 1
ATOM 710 O O . LEU A 1 95 ? -7.955 -0.811 2.837 1.00 89.00 95 LEU A O 1
ATOM 714 N N . GLU A 1 96 ? -7.432 -0.221 0.740 1.00 88.69 96 GLU A N 1
ATOM 715 C CA . GLU A 1 96 ? -7.603 -1.566 0.178 1.00 88.69 96 GLU A CA 1
ATOM 716 C C . GLU A 1 96 ? -6.504 -2.533 0.640 1.00 88.69 96 GLU A C 1
ATOM 718 O O . GLU A 1 96 ? -6.790 -3.670 1.009 1.00 88.69 96 GLU A O 1
ATOM 723 N N . GLU A 1 97 ? -5.252 -2.069 0.724 1.00 89.56 97 GLU A N 1
ATOM 724 C CA . GLU A 1 97 ? -4.168 -2.855 1.327 1.00 89.56 97 GLU A CA 1
ATOM 725 C C . GLU A 1 97 ? -4.452 -3.167 2.800 1.00 89.56 97 GLU A C 1
ATOM 727 O O . GLU A 1 97 ? -4.215 -4.290 3.240 1.00 89.56 97 GLU A O 1
ATOM 732 N N . ALA A 1 98 ? -4.979 -2.205 3.566 1.00 92.69 98 ALA A N 1
ATOM 733 C CA . ALA A 1 98 ? -5.310 -2.415 4.973 1.00 92.69 98 ALA A CA 1
ATOM 734 C C . ALA A 1 98 ? -6.378 -3.509 5.154 1.00 92.69 98 ALA A C 1
ATOM 736 O O . ALA A 1 98 ? -6.223 -4.399 5.995 1.00 92.69 98 ALA A O 1
ATOM 737 N N . ARG A 1 99 ? -7.419 -3.493 4.310 1.00 92.75 99 ARG A N 1
ATOM 738 C CA . ARG A 1 99 ? -8.453 -4.539 4.270 1.00 92.75 99 ARG A CA 1
ATOM 739 C C . ARG A 1 99 ? -7.888 -5.906 3.917 1.00 92.75 99 ARG A C 1
ATOM 741 O O . ARG A 1 99 ? -8.249 -6.892 4.553 1.00 92.75 99 ARG A O 1
ATOM 748 N N . LEU A 1 100 ? -6.978 -5.960 2.947 1.00 93.94 100 LEU A N 1
ATOM 749 C CA . LEU A 1 100 ? -6.335 -7.203 2.534 1.00 93.94 100 LEU A CA 1
ATOM 750 C C . LEU A 1 100 ? -5.435 -7.782 3.638 1.00 93.94 100 LEU A C 1
ATOM 752 O O . LEU A 1 100 ? -5.454 -8.988 3.862 1.00 93.94 100 LEU A O 1
ATOM 756 N N . ILE A 1 101 ? -4.687 -6.938 4.360 1.00 93.31 101 ILE A N 1
ATOM 757 C CA . ILE A 1 101 ? -3.819 -7.361 5.474 1.00 93.31 101 ILE A CA 1
ATOM 758 C C . ILE A 1 101 ? -4.639 -7.960 6.622 1.00 93.31 101 ILE A C 1
ATOM 760 O O . ILE A 1 101 ? -4.265 -9.000 7.160 1.00 93.31 101 ILE A O 1
ATOM 764 N N . LEU A 1 102 ? -5.745 -7.312 7.004 1.00 93.56 102 LEU A N 1
ATOM 765 C CA . LEU A 1 102 ? -6.607 -7.781 8.096 1.00 93.56 102 LEU A CA 1
ATOM 766 C C . LEU A 1 102 ? -7.654 -8.810 7.636 1.00 93.56 102 LEU A C 1
ATOM 768 O O . LEU A 1 102 ? -8.337 -9.402 8.469 1.00 93.56 102 LEU A O 1
ATOM 772 N N . ASN A 1 103 ? -7.734 -9.080 6.330 1.00 94.31 103 ASN A N 1
ATOM 773 C CA . ASN A 1 103 ? -8.703 -9.972 5.694 1.00 94.31 103 ASN A CA 1
ATOM 774 C C . ASN A 1 103 ? -10.161 -9.626 6.060 1.00 94.31 103 ASN A C 1
ATOM 776 O O . ASN A 1 103 ? -10.947 -10.493 6.450 1.00 94.31 103 ASN A O 1
ATOM 780 N N . VAL A 1 104 ? -10.503 -8.340 5.945 1.00 92.94 104 VAL A N 1
ATOM 781 C CA . VAL A 1 104 ? -11.830 -7.784 6.254 1.00 92.94 104 VAL A CA 1
ATOM 782 C C . VAL A 1 104 ? -12.464 -7.134 5.025 1.00 92.94 104 VAL A C 1
ATOM 784 O O . VAL A 1 104 ? -11.776 -6.620 4.143 1.00 92.94 104 VAL A O 1
ATOM 787 N N . LYS A 1 105 ? -13.794 -7.156 4.963 1.00 91.69 105 LYS A N 1
ATOM 788 C CA . LYS A 1 105 ? -14.599 -6.521 3.912 1.00 91.69 105 LYS A CA 1
ATOM 789 C C . LYS A 1 105 ? -15.002 -5.098 4.310 1.00 91.69 105 LYS A C 1
ATOM 791 O O . LYS A 1 105 ? -14.781 -4.672 5.439 1.00 91.69 105 LYS A O 1
ATOM 796 N N . LYS A 1 106 ? -15.588 -4.338 3.378 1.00 85.06 106 LYS A N 1
ATOM 797 C CA . LYS A 1 106 ? -16.012 -2.945 3.620 1.00 85.06 106 LYS A CA 1
ATOM 798 C C . LYS A 1 106 ? -17.150 -2.849 4.645 1.00 85.06 106 LYS A C 1
ATOM 800 O O . LYS A 1 106 ? -17.251 -1.846 5.337 1.00 85.06 106 LYS A O 1
ATOM 805 N N . GLU A 1 107 ? -17.984 -3.874 4.704 1.00 85.31 107 GLU A N 1
ATOM 806 C CA . GLU A 1 107 ? -19.179 -3.989 5.539 1.00 85.31 107 GLU A CA 1
ATOM 807 C C . GLU A 1 107 ? -18.941 -4.678 6.894 1.00 85.31 107 GLU A C 1
ATOM 809 O O . GLU A 1 107 ? -19.888 -4.879 7.651 1.00 85.31 107 GLU A O 1
ATOM 814 N N . ASP A 1 108 ? -17.701 -5.068 7.202 1.00 86.88 108 ASP A N 1
ATOM 815 C CA . ASP A 1 108 ? -17.397 -5.749 8.459 1.00 86.88 108 ASP A CA 1
ATOM 816 C C . ASP A 1 108 ? -17.410 -4.768 9.654 1.00 86.88 108 ASP A C 1
ATOM 818 O O . ASP A 1 108 ? -16.913 -3.646 9.535 1.00 86.88 108 ASP A O 1
ATOM 822 N N . PRO A 1 109 ? -17.944 -5.179 10.823 1.00 88.12 109 PRO A N 1
ATOM 823 C CA . PRO A 1 109 ? -17.986 -4.337 12.016 1.00 88.12 109 PRO A CA 1
ATOM 824 C C . PRO A 1 109 ? -16.591 -4.149 12.630 1.00 88.12 109 PRO A C 1
ATOM 826 O O . PRO A 1 109 ? -15.717 -5.013 12.501 1.00 88.12 109 PRO A O 1
ATOM 829 N N . ALA A 1 110 ? -16.413 -3.053 13.375 1.00 87.56 110 ALA A N 1
ATOM 830 C CA . ALA A 1 110 ? -15.156 -2.715 14.050 1.00 87.56 110 ALA A CA 1
ATOM 831 C C . ALA A 1 110 ? -14.640 -3.844 14.967 1.00 87.56 110 ALA A C 1
ATOM 833 O O . ALA A 1 110 ? -13.437 -4.101 15.018 1.00 87.56 110 ALA A O 1
ATOM 834 N N . ASP A 1 111 ? -15.542 -4.593 15.609 1.00 90.44 111 ASP A N 1
ATOM 835 C CA . ASP A 1 111 ? -15.188 -5.724 16.478 1.00 90.44 111 ASP A CA 1
ATOM 836 C C . ASP A 1 111 ? -14.399 -6.811 15.737 1.00 90.44 111 ASP A C 1
ATOM 838 O O . ASP A 1 111 ? -13.433 -7.372 16.257 1.00 90.44 111 ASP A O 1
ATOM 842 N N . LYS A 1 112 ? -14.777 -7.095 14.486 1.00 92.25 112 LYS A N 1
ATOM 843 C CA . LYS A 1 112 ? -14.113 -8.112 13.665 1.00 92.25 112 LYS A CA 1
ATOM 844 C C . LYS A 1 112 ? -12.717 -7.655 13.245 1.00 92.25 112 LYS A C 1
ATOM 846 O O . LYS A 1 112 ? -11.789 -8.462 13.223 1.00 92.25 112 LYS A O 1
ATOM 851 N N . VAL A 1 113 ? -12.550 -6.359 12.972 1.00 91.69 113 VAL A N 1
ATOM 852 C CA . VAL A 1 113 ? -11.239 -5.753 12.688 1.00 91.69 113 VAL A CA 1
ATOM 853 C C . VAL A 1 113 ? -10.304 -5.937 13.885 1.00 91.69 113 VAL A C 1
ATOM 855 O O . VAL A 1 113 ? -9.165 -6.373 13.707 1.00 91.69 113 VAL A O 1
ATOM 858 N N . LEU A 1 114 ? -10.797 -5.689 15.103 1.00 93.69 114 LEU A N 1
ATOM 859 C CA . LEU A 1 114 ? -10.027 -5.855 16.337 1.00 93.69 114 LEU A CA 1
ATOM 860 C C . LEU A 1 114 ? -9.615 -7.318 16.568 1.00 93.69 114 LEU A C 1
ATOM 862 O O . LEU A 1 114 ? -8.450 -7.595 16.849 1.00 93.69 114 LEU A O 1
ATOM 866 N N . GLN A 1 115 ? -10.539 -8.265 16.387 1.00 94.81 115 GLN A N 1
ATOM 867 C CA . GLN A 1 115 ? -10.258 -9.697 16.543 1.00 94.81 115 GLN A CA 1
ATOM 868 C C . GLN A 1 115 ? -9.178 -10.187 15.570 1.00 94.81 115 GLN A C 1
ATOM 870 O O . GLN A 1 115 ? -8.233 -10.872 15.970 1.00 94.81 115 GLN A O 1
ATOM 875 N N . HIS A 1 116 ? -9.291 -9.812 14.293 1.00 94.38 116 HIS A N 1
ATOM 876 C CA . HIS A 1 116 ? -8.305 -10.165 13.271 1.00 94.38 116 HIS A CA 1
ATOM 877 C C . HIS A 1 116 ? -6.944 -9.522 13.550 1.00 94.38 116 HIS A C 1
ATOM 879 O O . HIS A 1 116 ? -5.912 -10.187 13.428 1.00 94.38 116 HIS A O 1
ATOM 885 N N . TYR A 1 117 ? -6.943 -8.257 13.976 1.00 95.25 117 TYR A N 1
ATOM 886 C CA . TYR A 1 117 ? -5.739 -7.556 14.405 1.00 95.25 117 TYR A CA 1
ATOM 887 C C . TYR A 1 117 ? -5.039 -8.302 15.544 1.00 95.25 117 TYR A C 1
ATOM 889 O O . TYR A 1 117 ? -3.859 -8.624 15.424 1.00 95.25 117 TYR A O 1
ATOM 897 N N . GLU A 1 118 ? -5.753 -8.630 16.623 1.00 94.62 118 GLU A N 1
ATOM 898 C CA . GLU A 1 118 ? -5.161 -9.321 17.767 1.00 94.62 118 GLU A CA 1
ATOM 899 C C . GLU A 1 118 ? -4.587 -10.683 17.389 1.00 94.62 118 GLU A C 1
ATOM 901 O O . GLU A 1 118 ? -3.486 -11.031 17.818 1.00 94.62 118 GLU A O 1
ATOM 906 N N . HIS A 1 119 ? -5.321 -11.450 16.582 1.00 94.62 119 HIS A N 1
ATOM 907 C CA . HIS A 1 119 ? -4.889 -12.766 16.134 1.00 94.62 119 HIS A CA 1
ATOM 908 C C . HIS A 1 119 ? -3.591 -12.680 15.317 1.00 94.62 119 HIS A C 1
ATOM 910 O O . HIS A 1 119 ? -2.609 -13.357 15.631 1.00 94.62 119 HIS A O 1
ATOM 916 N N . LEU A 1 120 ? -3.551 -11.800 14.311 1.00 92.38 120 LEU A N 1
ATOM 917 C CA . LEU A 1 120 ? -2.378 -11.615 13.455 1.00 92.38 120 LEU A CA 1
ATOM 918 C C . LEU A 1 120 ? -1.196 -11.006 14.218 1.00 92.38 120 LEU A C 1
ATOM 920 O O . LEU A 1 120 ? -0.051 -11.386 13.973 1.00 92.38 120 LEU A O 1
ATOM 924 N N . PHE A 1 121 ? -1.450 -10.100 15.162 1.00 93.00 121 PHE A N 1
ATOM 925 C CA . PHE A 1 121 ? -0.403 -9.483 15.969 1.00 93.00 121 PHE A CA 1
ATOM 926 C C . PHE A 1 121 ? 0.240 -10.491 16.929 1.00 93.00 121 PHE A C 1
ATOM 928 O O . PHE A 1 121 ? 1.466 -10.573 17.002 1.00 93.00 121 PHE A O 1
ATOM 935 N N . LYS A 1 122 ? -0.569 -11.319 17.607 1.00 91.44 122 LYS A N 1
ATOM 936 C CA . LYS A 1 122 ? -0.091 -12.385 18.506 1.00 91.44 122 LYS A CA 1
ATOM 937 C C . LYS A 1 122 ? 0.701 -13.447 17.739 1.00 91.44 122 LYS A C 1
ATOM 939 O O . LYS A 1 122 ? 1.811 -13.779 18.148 1.00 91.44 122 LYS A O 1
ATOM 944 N N . ALA A 1 123 ? 0.186 -13.915 16.601 1.00 89.50 123 ALA A N 1
ATOM 945 C CA . ALA A 1 123 ? 0.843 -14.931 15.774 1.00 89.50 123 ALA A CA 1
ATOM 946 C C . ALA A 1 123 ? 2.217 -14.492 15.233 1.00 89.50 123 ALA A C 1
ATOM 948 O O . ALA A 1 123 ? 3.088 -15.331 15.020 1.00 89.50 123 ALA A O 1
ATOM 949 N N . ASN A 1 124 ? 2.423 -13.187 15.026 1.00 89.19 124 ASN A N 1
ATOM 950 C CA . ASN A 1 124 ? 3.678 -12.632 14.512 1.00 89.19 124 ASN A CA 1
ATOM 951 C C . ASN A 1 124 ? 4.555 -11.985 15.594 1.00 89.19 124 ASN A C 1
ATOM 953 O O . ASN A 1 124 ? 5.593 -11.414 15.254 1.00 89.19 124 ASN A O 1
ATOM 957 N N . SER A 1 125 ? 4.143 -12.022 16.866 1.00 84.88 125 SER A N 1
ATOM 958 C CA . SER A 1 125 ? 4.869 -11.418 17.990 1.00 84.88 125 SER A CA 1
ATOM 959 C C . SER A 1 125 ? 6.247 -12.073 18.190 1.00 84.88 125 SER A C 1
ATOM 961 O O . SER A 1 125 ? 6.429 -13.236 17.819 1.00 84.88 125 SER A O 1
ATOM 963 N N . PRO A 1 126 ? 7.254 -11.343 18.718 1.00 80.69 126 PRO A N 1
ATOM 964 C CA . PRO A 1 126 ? 8.551 -11.947 18.997 1.00 80.69 126 PRO A CA 1
ATOM 965 C C . PRO A 1 126 ? 8.381 -13.140 19.947 1.00 80.69 126 PRO A C 1
ATOM 967 O O . PRO A 1 126 ? 7.783 -12.974 21.013 1.00 80.69 126 PRO A O 1
ATOM 970 N N . PRO A 1 127 ? 8.911 -14.328 19.603 1.00 73.62 127 PRO A N 1
ATOM 971 C CA . PRO A 1 127 ? 8.936 -15.453 20.524 1.00 73.62 127 PRO A CA 1
ATOM 972 C C . PRO A 1 127 ? 9.600 -15.049 21.839 1.00 73.62 127 PRO A C 1
ATOM 974 O O . PRO A 1 127 ? 10.584 -14.301 21.831 1.00 73.62 127 PRO A O 1
ATOM 977 N N . SER A 1 128 ? 9.054 -15.532 22.962 1.00 64.00 128 SER A N 1
ATOM 978 C CA . SER A 1 128 ? 9.612 -15.289 24.294 1.00 64.00 128 SER A CA 1
ATOM 979 C C . SER A 1 128 ? 11.118 -15.523 24.269 1.00 64.00 128 SER A C 1
ATOM 981 O O . SER A 1 128 ? 11.575 -16.524 23.716 1.00 64.00 128 SER A O 1
ATOM 983 N N . ALA A 1 129 ? 11.854 -14.540 24.797 1.00 64.94 129 ALA A N 1
ATOM 984 C CA . ALA A 1 129 ? 13.294 -14.376 24.641 1.00 64.94 129 ALA A CA 1
ATOM 985 C C . ALA A 1 129 ? 14.047 -15.717 24.604 1.00 64.94 129 ALA A C 1
ATOM 987 O O . ALA A 1 129 ? 13.812 -16.559 25.478 1.00 64.94 129 ALA A O 1
ATOM 988 N N . PRO A 1 130 ? 14.963 -15.922 23.635 1.00 66.06 130 PRO A N 1
ATOM 989 C CA . PRO A 1 130 ? 15.757 -17.137 23.620 1.00 66.06 130 PRO A CA 1
ATOM 990 C C . PRO A 1 130 ? 16.478 -17.250 24.972 1.00 66.06 130 PRO A C 1
ATOM 992 O O . PRO A 1 130 ? 16.986 -16.234 25.468 1.00 66.06 130 PRO A O 1
ATOM 995 N N . PRO A 1 131 ? 16.516 -18.443 25.597 1.00 67.38 131 PRO A N 1
ATOM 996 C CA . PRO A 1 131 ? 17.295 -18.635 26.811 1.00 67.38 131 PRO A CA 1
ATOM 997 C C . PRO A 1 131 ? 18.713 -18.129 26.538 1.00 67.38 131 PRO A C 1
ATOM 999 O O . PRO A 1 131 ? 19.298 -18.469 25.506 1.00 67.38 131 PRO A O 1
ATOM 1002 N N . LYS A 1 132 ? 19.229 -17.255 27.419 1.00 63.81 132 LYS A N 1
ATOM 1003 C CA . LYS A 1 132 ? 20.594 -16.715 27.309 1.00 63.81 132 LYS A CA 1
ATOM 1004 C C . LYS A 1 132 ? 21.528 -17.886 26.986 1.00 63.81 132 LYS A C 1
ATOM 1006 O O . LYS A 1 132 ? 21.532 -18.849 27.756 1.00 63.81 132 LYS A O 1
ATOM 1011 N N . PRO A 1 133 ? 22.273 -17.851 25.868 1.00 58.25 133 PRO A N 1
ATOM 1012 C CA . PRO A 1 133 ? 23.156 -18.951 25.531 1.00 58.25 133 PRO A CA 1
ATOM 1013 C C . PRO A 1 133 ? 24.158 -19.109 26.675 1.00 58.25 133 PRO A C 1
ATOM 1015 O O . PRO A 1 133 ? 24.837 -18.149 27.047 1.00 58.25 133 PRO A O 1
ATOM 1018 N N . ALA A 1 134 ? 24.227 -20.305 27.261 1.00 59.56 134 ALA A N 1
ATOM 1019 C CA . ALA A 1 134 ? 25.316 -20.647 28.161 1.00 59.56 134 ALA A CA 1
ATOM 1020 C C . ALA A 1 134 ? 26.636 -20.448 27.400 1.00 59.56 134 ALA A C 1
ATOM 1022 O O . ALA A 1 134 ? 26.747 -20.860 26.237 1.00 59.56 134 ALA A O 1
ATOM 1023 N N . ALA A 1 135 ? 27.604 -19.776 28.029 1.00 53.00 135 ALA A N 1
ATOM 1024 C CA . ALA A 1 135 ? 28.895 -19.464 27.426 1.00 53.00 135 ALA A CA 1
ATOM 1025 C C . ALA A 1 135 ? 29.514 -20.738 26.818 1.00 53.00 135 ALA A C 1
ATOM 1027 O O . ALA A 1 135 ? 29.831 -21.676 27.542 1.00 53.00 135 ALA A O 1
ATOM 1028 N N . GLY A 1 136 ? 29.628 -20.786 25.485 1.00 63.69 136 GLY A N 1
ATOM 1029 C CA . GLY A 1 136 ? 30.238 -21.904 24.750 1.00 63.69 136 GLY A CA 1
ATOM 1030 C C . GLY A 1 136 ? 29.308 -22.745 23.865 1.00 63.69 136 GLY A C 1
ATOM 1031 O O . GLY A 1 136 ? 29.809 -23.575 23.111 1.00 63.69 136 GLY A O 1
ATOM 1032 N N . THR A 1 137 ? 27.986 -22.533 23.873 1.00 59.97 137 THR A N 1
ATOM 1033 C CA . THR A 1 137 ? 27.065 -23.299 23.003 1.00 59.97 137 THR A CA 1
ATOM 1034 C C . THR A 1 137 ? 26.725 -22.509 21.736 1.00 59.97 137 THR A C 1
ATOM 1036 O O . THR A 1 137 ? 26.303 -21.355 21.829 1.00 59.97 137 THR A O 1
ATOM 1039 N N . LYS A 1 138 ? 26.899 -23.112 20.545 1.00 62.22 138 LYS A N 1
ATOM 1040 C CA . LYS A 1 138 ? 26.491 -22.522 19.253 1.00 62.22 138 LYS A CA 1
ATOM 1041 C C . LYS A 1 138 ? 25.033 -22.060 19.348 1.00 62.22 138 LYS A C 1
ATOM 1043 O O . LYS A 1 138 ? 24.147 -22.876 19.590 1.00 62.22 138 LYS A O 1
ATOM 1048 N N . GLN A 1 139 ? 24.803 -20.759 19.180 1.00 60.88 139 GLN A N 1
ATOM 1049 C CA . GLN A 1 139 ? 23.472 -20.156 19.222 1.00 60.88 139 GLN A CA 1
ATOM 1050 C C . GLN A 1 139 ? 22.580 -20.826 18.168 1.00 60.88 139 GLN A C 1
ATOM 1052 O O . GLN A 1 139 ? 22.835 -20.709 16.970 1.00 60.88 139 GLN A O 1
ATOM 1057 N N . SER A 1 140 ? 21.543 -21.541 18.617 1.00 59.88 140 SER A N 1
ATOM 1058 C CA . SER A 1 140 ? 20.412 -21.902 17.758 1.00 59.88 140 SER A CA 1
ATOM 1059 C C . SER A 1 140 ? 19.864 -20.619 17.132 1.00 59.88 140 SER A C 1
ATOM 1061 O O . SER A 1 140 ? 19.815 -19.591 17.812 1.00 59.88 140 SER A O 1
ATOM 1063 N N . ALA A 1 141 ? 19.510 -20.668 15.844 1.00 65.56 141 ALA A N 1
ATOM 1064 C CA . ALA A 1 141 ? 19.086 -19.511 15.058 1.00 65.56 141 ALA A CA 1
ATOM 1065 C C . ALA A 1 141 ? 18.104 -18.615 15.843 1.00 65.56 141 ALA A C 1
ATOM 1067 O O . ALA A 1 141 ? 17.212 -19.147 16.514 1.00 65.56 141 ALA A O 1
ATOM 1068 N N . PRO A 1 142 ? 18.263 -17.276 15.796 1.00 64.44 142 PRO A N 1
ATOM 1069 C CA . PRO A 1 142 ? 17.391 -16.376 16.533 1.00 64.44 142 PRO A CA 1
ATOM 1070 C C . PRO A 1 142 ? 15.929 -16.612 16.128 1.00 64.44 142 PRO A C 1
ATOM 1072 O O . PRO A 1 142 ? 15.661 -16.881 14.950 1.00 64.44 142 PRO A O 1
ATOM 1075 N N . PRO A 1 143 ? 14.983 -16.518 17.079 1.00 65.69 143 PRO A N 1
ATOM 1076 C CA . PRO A 1 143 ? 13.569 -16.660 16.774 1.00 65.69 143 PRO A CA 1
ATOM 1077 C C . PRO A 1 143 ? 13.175 -15.701 15.648 1.00 65.69 143 PRO A C 1
ATOM 1079 O O . PRO A 1 143 ? 13.411 -14.494 15.720 1.00 65.69 143 PRO A O 1
ATOM 1082 N N . THR A 1 144 ? 12.611 -16.255 14.580 1.00 70.00 144 THR A N 1
ATOM 1083 C CA . THR A 1 144 ? 12.331 -15.530 13.341 1.00 70.00 144 THR A CA 1
ATOM 1084 C C . THR A 1 144 ? 10.985 -14.826 13.476 1.00 70.00 144 THR A C 1
ATOM 1086 O O . THR A 1 144 ? 9.944 -15.389 13.158 1.00 70.00 144 THR A O 1
ATOM 1089 N N . TYR A 1 145 ? 10.994 -13.591 13.978 1.00 82.81 145 TYR A N 1
ATOM 1090 C CA . TYR A 1 145 ? 9.836 -12.699 13.909 1.00 82.81 145 TYR A CA 1
ATOM 1091 C C . TYR A 1 145 ? 10.150 -11.510 13.008 1.00 82.81 145 TYR A C 1
ATOM 1093 O O . TYR A 1 145 ? 11.272 -11.002 12.981 1.00 82.81 145 TYR A O 1
ATOM 1101 N N . SER A 1 146 ? 9.151 -11.058 12.252 1.00 88.50 146 SER A N 1
ATOM 1102 C CA . SER A 1 146 ? 9.303 -9.914 11.359 1.00 88.50 146 SER A CA 1
ATOM 1103 C C . SER A 1 146 ? 8.648 -8.679 11.960 1.00 88.50 146 SER A C 1
ATOM 1105 O O . SER A 1 146 ? 7.423 -8.557 12.000 1.00 88.50 146 SER A O 1
ATOM 1107 N N . HIS A 1 147 ? 9.472 -7.713 12.365 1.00 89.31 147 HIS A N 1
ATOM 1108 C CA . HIS A 1 147 ? 8.996 -6.393 12.786 1.00 89.31 147 HIS A CA 1
ATOM 1109 C C . HIS A 1 147 ? 8.245 -5.662 11.660 1.00 89.31 147 HIS A C 1
ATOM 1111 O O . HIS A 1 147 ? 7.335 -4.874 11.916 1.00 89.31 147 HIS A O 1
ATOM 1117 N N . TYR A 1 148 ? 8.597 -5.937 10.399 1.00 91.56 148 TYR A N 1
ATOM 1118 C CA . TYR A 1 148 ? 7.913 -5.354 9.248 1.00 91.56 148 TYR A CA 1
ATOM 1119 C C . TYR A 1 148 ? 6.442 -5.775 9.197 1.00 91.56 148 TYR A C 1
ATOM 1121 O O . TYR A 1 148 ? 5.569 -4.930 9.012 1.00 91.56 148 TYR A O 1
ATOM 1129 N N . VAL A 1 149 ? 6.164 -7.064 9.416 1.00 92.12 149 VAL A N 1
ATOM 1130 C CA . VAL A 1 149 ? 4.794 -7.592 9.414 1.00 92.12 149 VAL A CA 1
ATOM 1131 C C . VAL A 1 149 ? 3.989 -6.983 10.560 1.00 92.12 149 VAL A C 1
ATOM 1133 O O . VAL A 1 149 ? 2.892 -6.486 10.327 1.00 92.12 149 VAL A O 1
ATOM 1136 N N . GLN A 1 150 ? 4.561 -6.907 11.764 1.00 91.56 150 GLN A N 1
ATOM 1137 C CA . GLN A 1 150 ? 3.907 -6.250 12.904 1.00 91.56 150 GLN A CA 1
ATOM 1138 C C . GLN A 1 150 ? 3.601 -4.773 12.618 1.00 91.56 150 GLN A C 1
ATOM 1140 O O . GLN A 1 150 ? 2.478 -4.317 12.825 1.00 91.56 150 GLN A O 1
ATOM 1145 N N . SER A 1 151 ? 4.575 -4.042 12.062 1.00 93.06 151 SER A N 1
ATOM 1146 C CA . SER A 1 151 ? 4.407 -2.636 11.676 1.00 93.06 151 SER A CA 1
ATOM 1147 C C . SER A 1 151 ? 3.321 -2.450 10.611 1.00 93.06 151 SER A C 1
ATOM 1149 O O . SER A 1 151 ? 2.647 -1.424 10.596 1.00 93.06 151 SER A O 1
ATOM 1151 N N . LYS A 1 152 ? 3.142 -3.420 9.704 1.00 93.56 152 LYS A N 1
ATOM 1152 C CA . LYS A 1 152 ? 2.091 -3.390 8.677 1.00 93.56 152 LYS A CA 1
ATOM 1153 C C . LYS A 1 152 ? 0.710 -3.678 9.254 1.00 93.56 152 LYS A C 1
ATOM 1155 O O . LYS A 1 152 ? -0.227 -2.974 8.900 1.00 93.56 152 LYS A O 1
ATOM 1160 N N . VAL A 1 153 ? 0.595 -4.655 10.148 1.00 94.50 153 VAL A N 1
ATOM 1161 C CA . VAL A 1 153 ? -0.670 -5.005 10.812 1.00 94.50 153 VAL A CA 1
ATOM 1162 C C . VAL A 1 153 ? -1.171 -3.852 11.688 1.00 94.50 153 VAL A C 1
ATOM 1164 O O . VAL A 1 153 ? -2.349 -3.513 11.620 1.00 94.50 153 VAL A O 1
ATOM 1167 N N . LEU A 1 154 ? -0.280 -3.199 12.444 1.00 94.62 154 LEU A N 1
ATOM 1168 C CA . LEU A 1 154 ? -0.635 -2.042 13.274 1.00 94.62 154 LEU A CA 1
ATOM 1169 C C . LEU A 1 154 ? -1.168 -0.878 12.433 1.00 94.62 154 LEU A C 1
ATOM 1171 O O . LEU A 1 154 ? -2.289 -0.425 12.641 1.00 94.62 154 LEU A O 1
AT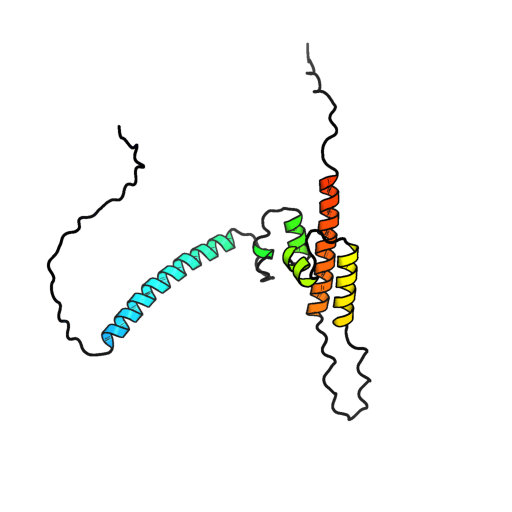OM 1175 N N . ARG A 1 155 ? -0.401 -0.459 11.422 1.00 94.31 155 ARG A N 1
ATOM 1176 C CA . ARG A 1 155 ? -0.807 0.643 10.542 1.00 94.31 155 ARG A CA 1
ATOM 1177 C C . ARG A 1 155 ? -2.100 0.340 9.780 1.00 94.31 155 ARG A C 1
ATOM 1179 O O . ARG A 1 155 ? -2.867 1.257 9.507 1.00 94.31 155 ARG A O 1
ATOM 1186 N N . ALA A 1 156 ? -2.345 -0.928 9.429 1.00 94.00 156 ALA A N 1
ATOM 1187 C CA . ALA A 1 156 ? -3.582 -1.348 8.770 1.00 94.00 156 ALA A CA 1
ATOM 1188 C C . ALA A 1 156 ? -4.799 -1.127 9.667 1.00 94.00 156 ALA A C 1
ATOM 1190 O O . ALA A 1 156 ? -5.821 -0.637 9.190 1.00 94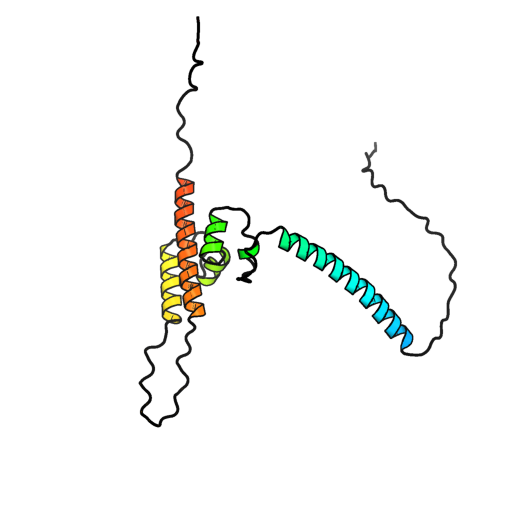.00 156 ALA A O 1
ATOM 1191 N N . ARG A 1 157 ? -4.670 -1.426 10.964 1.00 94.12 157 ARG A N 1
ATOM 1192 C CA . ARG A 1 157 ? -5.722 -1.169 11.948 1.00 94.12 157 ARG A CA 1
ATOM 1193 C C . ARG A 1 157 ? -6.013 0.327 12.065 1.00 94.12 157 ARG A C 1
ATOM 1195 O O . ARG A 1 157 ? -7.150 0.729 11.848 1.00 94.12 157 ARG A O 1
ATOM 1202 N N . GLU A 1 158 ? -4.976 1.134 12.291 1.00 93.25 158 GLU A N 1
ATOM 1203 C CA . GLU A 1 158 ? -5.077 2.598 12.416 1.00 93.25 158 GLU A CA 1
ATOM 1204 C C . GLU A 1 158 ? -5.725 3.231 11.170 1.00 93.25 158 GLU A C 1
ATOM 1206 O O . GLU A 1 158 ? -6.598 4.091 11.273 1.00 93.25 158 GLU A O 1
ATOM 1211 N N . ARG A 1 159 ? -5.374 2.744 9.969 1.00 92.06 159 ARG A N 1
ATOM 1212 C CA . ARG A 1 159 ? -5.944 3.230 8.705 1.00 92.06 159 ARG A CA 1
ATOM 1213 C C . ARG A 1 159 ? -7.443 2.950 8.585 1.00 92.06 159 ARG A C 1
ATOM 1215 O O . ARG A 1 159 ? -8.156 3.802 8.057 1.00 92.06 159 ARG A O 1
ATOM 1222 N N . ILE A 1 160 ? -7.897 1.762 8.996 1.00 91.81 160 ILE A N 1
ATOM 1223 C CA . ILE A 1 160 ? -9.319 1.385 8.958 1.00 91.81 160 ILE A CA 1
ATOM 1224 C C . ILE A 1 160 ? -10.095 2.140 10.042 1.00 91.81 160 ILE A C 1
ATOM 1226 O O . ILE A 1 160 ? -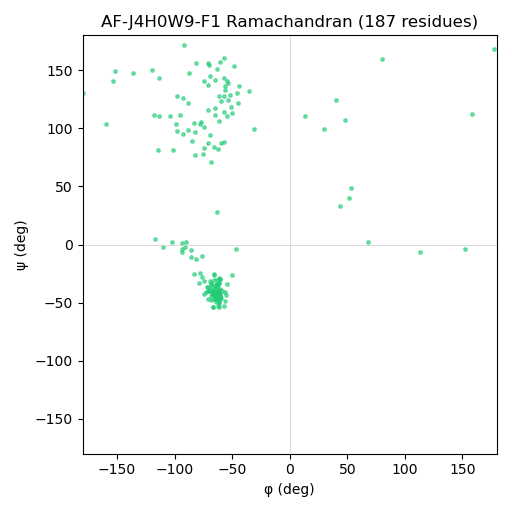11.173 2.648 9.750 1.00 91.81 160 ILE A O 1
ATOM 1230 N N . GLU A 1 161 ? -9.529 2.285 11.244 1.00 90.62 161 GLU A N 1
ATOM 1231 C CA . GLU A 1 161 ? -10.100 3.089 12.336 1.00 90.62 161 GLU A CA 1
ATOM 1232 C C . GLU A 1 161 ? -10.332 4.542 11.894 1.00 90.62 161 GLU A C 1
ATOM 1234 O O . GLU A 1 161 ? -11.457 5.032 11.987 1.00 90.62 161 GLU A O 1
ATOM 1239 N N . ALA A 1 162 ? -9.335 5.181 11.276 1.00 89.19 162 ALA A N 1
ATOM 1240 C CA . ALA A 1 162 ? -9.457 6.550 10.774 1.00 89.19 162 ALA A CA 1
ATOM 1241 C C . ALA A 1 162 ? -10.519 6.720 9.663 1.00 89.19 162 ALA A C 1
ATOM 1243 O O . ALA A 1 162 ? -11.130 7.781 9.530 1.00 89.19 162 ALA A O 1
ATOM 1244 N N . GLU A 1 163 ? -10.763 5.695 8.840 1.00 86.38 163 GLU A N 1
ATOM 1245 C CA . GLU A 1 163 ? -11.806 5.733 7.796 1.00 86.38 163 GLU A CA 1
ATOM 1246 C C . GLU A 1 163 ? -13.205 5.493 8.361 1.00 86.38 163 GLU A C 1
ATOM 1248 O O . GLU A 1 163 ? -14.173 6.066 7.866 1.00 86.38 163 GLU A O 1
ATOM 1253 N N . MET A 1 164 ? -13.328 4.673 9.407 1.00 85.38 164 MET A N 1
ATOM 1254 C CA . MET A 1 164 ? -14.594 4.504 10.124 1.00 85.38 164 MET A CA 1
ATOM 1255 C C . MET A 1 164 ? -14.963 5.770 10.902 1.00 85.38 164 MET A C 1
ATOM 1257 O O . MET A 1 164 ? -16.135 6.137 10.933 1.00 85.38 164 MET A O 1
ATOM 1261 N N . GLU A 1 165 ? -13.984 6.451 11.497 1.00 84.06 165 GLU A N 1
ATOM 1262 C CA . GLU A 1 165 ? -14.178 7.732 12.185 1.00 84.06 165 GLU A CA 1
ATOM 1263 C C . GLU A 1 165 ? -14.571 8.840 11.194 1.00 84.06 165 GLU A C 1
ATOM 1265 O O . GLU A 1 165 ? -15.659 9.404 11.294 1.00 84.06 165 GLU A O 1
ATOM 1270 N N . SER A 1 166 ? -13.780 9.052 10.137 1.00 79.00 166 SER A N 1
ATOM 1271 C CA . SER A 1 166 ? -14.098 10.064 9.113 1.00 79.00 166 SER A CA 1
ATOM 1272 C C . SER A 1 166 ? -15.365 9.758 8.298 1.00 79.00 166 SER A C 1
ATOM 1274 O O . SER A 1 166 ? -16.026 10.676 7.808 1.00 79.00 166 SER A O 1
ATOM 1276 N N . GLY A 1 167 ? -15.746 8.484 8.160 1.00 67.88 167 GLY A N 1
ATOM 1277 C CA . GLY A 1 167 ? -17.015 8.078 7.556 1.00 67.88 167 GLY A CA 1
ATOM 1278 C C . GLY A 1 167 ? -18.240 8.440 8.405 1.00 67.88 167 GLY A C 1
ATOM 1279 O O . GLY A 1 167 ? -19.278 8.786 7.840 1.00 67.88 167 GLY A O 1
ATOM 1280 N N . GLN A 1 168 ? -18.117 8.411 9.738 1.00 59.44 168 GLN A N 1
ATOM 1281 C CA . GLN A 1 168 ? -19.189 8.793 10.668 1.00 59.44 168 GLN A CA 1
ATOM 1282 C C . GLN A 1 168 ? -19.430 10.310 10.679 1.00 59.44 168 GLN A C 1
ATOM 1284 O O . GLN A 1 168 ? -20.587 10.751 10.697 1.00 59.44 168 GLN A O 1
ATOM 1289 N N . ASP A 1 169 ? -18.368 11.108 10.555 1.00 53.56 169 ASP A N 1
ATOM 1290 C CA . ASP A 1 169 ? -18.465 12.571 10.467 1.00 53.56 169 ASP A CA 1
ATOM 1291 C C . ASP A 1 169 ? -19.194 13.038 9.193 1.00 53.56 169 ASP A C 1
ATOM 1293 O O . ASP A 1 169 ? -19.964 14.002 9.216 1.00 53.56 169 ASP A O 1
ATOM 1297 N N . LEU A 1 170 ? -19.029 12.318 8.077 1.00 52.75 170 LEU A N 1
ATOM 1298 C CA . LEU A 1 170 ? -19.698 12.636 6.810 1.00 52.75 170 LEU A CA 1
ATOM 1299 C C . LEU A 1 170 ? -21.183 12.237 6.791 1.00 52.75 170 LEU A C 1
ATOM 1301 O O . LEU A 1 170 ? -21.978 12.892 6.117 1.00 52.75 170 LEU A O 1
ATOM 1305 N N . SER A 1 171 ? -21.592 11.215 7.551 1.00 47.28 171 SER A N 1
ATOM 1306 C CA . SER A 1 171 ? -23.004 10.810 7.665 1.00 47.28 171 SER A CA 1
ATOM 1307 C C . SER A 1 171 ? -23.864 11.714 8.560 1.00 47.28 171 SER A C 1
ATOM 1309 O O . SER A 1 171 ? -25.087 11.604 8.525 1.00 47.28 171 SER A O 1
ATOM 1311 N N . THR A 1 172 ? -23.261 12.644 9.308 1.00 44.19 172 THR A N 1
ATOM 1312 C CA . THR A 1 172 ? -23.991 13.596 10.171 1.00 44.19 172 THR A CA 1
ATOM 1313 C C . THR A 1 172 ? -24.342 14.913 9.455 1.00 44.19 172 THR A C 1
ATOM 1315 O O . THR A 1 172 ? -25.039 15.756 10.011 1.00 44.19 172 THR A O 1
ATOM 1318 N N . THR A 1 173 ? -23.943 15.100 8.189 1.00 47.59 173 THR A N 1
ATOM 1319 C CA . THR A 1 173 ? -24.264 16.322 7.425 1.00 47.59 173 THR A CA 1
ATOM 1320 C C . THR A 1 173 ? -25.181 16.034 6.231 1.00 47.59 173 THR A C 1
ATOM 1322 O O . THR A 1 173 ? -24.752 15.958 5.083 1.00 47.59 173 THR A O 1
ATOM 1325 N N . ALA A 1 174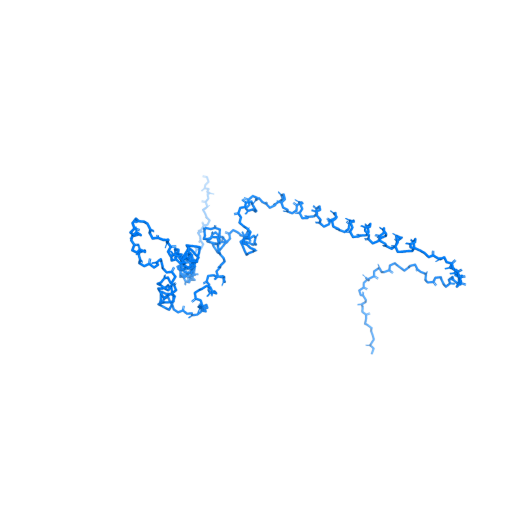 ? -26.481 15.926 6.510 1.00 43.72 174 ALA A N 1
ATOM 1326 C CA . ALA A 1 174 ? -27.582 16.231 5.589 1.00 43.72 174 ALA A CA 1
ATOM 1327 C C . ALA A 1 174 ? -28.652 17.034 6.376 1.00 43.72 174 ALA A C 1
ATOM 1329 O O . ALA A 1 174 ? -28.749 16.886 7.591 1.00 43.72 174 ALA A O 1
ATOM 1330 N N . PRO A 1 175 ? -29.381 17.959 5.730 1.00 49.78 175 PRO A N 1
ATOM 1331 C CA . PRO A 1 175 ? -29.488 19.368 6.127 1.00 49.78 175 PRO A CA 1
ATOM 1332 C C . PRO A 1 175 ? -30.600 19.664 7.152 1.00 49.78 175 PRO A C 1
ATOM 1334 O O . PRO A 1 175 ? -31.692 19.115 7.020 1.00 49.78 175 PRO A O 1
ATOM 1337 N N . PRO A 1 176 ? -30.437 20.643 8.066 1.00 44.22 176 PRO A N 1
ATOM 1338 C CA . PRO A 1 176 ? -31.579 21.366 8.600 1.00 44.22 176 PRO A CA 1
ATOM 1339 C C . PRO A 1 176 ? -31.960 22.492 7.630 1.00 44.22 176 PRO A C 1
ATOM 1341 O O . PRO A 1 176 ? -31.320 23.538 7.525 1.00 44.22 176 PRO A O 1
ATOM 1344 N N . SER A 1 177 ? -33.043 22.260 6.903 1.00 49.25 177 SER A N 1
ATOM 1345 C CA . SER A 1 177 ? -33.890 23.295 6.326 1.00 49.25 177 SER A CA 1
ATOM 1346 C C . SER A 1 177 ? -34.366 24.273 7.408 1.00 49.25 177 SER A C 1
ATOM 1348 O O . SER A 1 177 ? -35.183 23.877 8.231 1.00 49.25 177 SER A O 1
ATOM 1350 N N . SER A 1 178 ? -33.885 25.521 7.382 1.00 49.88 178 SER A N 1
ATOM 1351 C CA . SER A 1 178 ? -34.622 26.767 7.686 1.00 49.88 178 SER A CA 1
ATOM 1352 C C . SER A 1 178 ? -33.643 27.883 8.061 1.00 49.88 178 SER A C 1
ATOM 1354 O O . SER A 1 178 ? -33.027 27.809 9.120 1.00 49.88 178 SER A O 1
ATOM 1356 N N . THR A 1 179 ? -33.511 28.921 7.232 1.00 43.72 179 THR A N 1
ATOM 1357 C CA . THR A 1 179 ? -33.613 30.345 7.623 1.00 43.72 179 THR A CA 1
ATOM 1358 C C . THR A 1 179 ? -33.417 31.211 6.374 1.00 43.72 179 THR A C 1
ATOM 1360 O O . THR A 1 179 ? -32.522 30.996 5.563 1.00 43.72 179 THR A O 1
ATOM 1363 N N . SER A 1 180 ? -34.351 32.137 6.219 1.00 51.88 180 SER A N 1
ATOM 1364 C CA . SER A 1 180 ? -34.657 33.040 5.111 1.00 51.88 180 SER A CA 1
ATOM 1365 C C . SER A 1 180 ? -33.502 33.959 4.659 1.00 51.88 180 SER A C 1
ATOM 1367 O O . SER A 1 180 ? -32.581 34.204 5.437 1.00 51.88 180 SER A O 1
ATOM 1369 N N . PRO A 1 181 ? -33.554 34.525 3.431 1.00 61.75 181 PRO A N 1
ATOM 1370 C CA . PRO A 1 181 ? -32.559 35.496 2.968 1.00 61.75 181 PRO A CA 1
ATOM 1371 C C . PRO A 1 181 ? -32.617 36.799 3.795 1.00 61.75 181 PRO A C 1
ATOM 1373 O O . PRO A 1 181 ? -33.719 37.242 4.135 1.00 61.75 181 PRO A O 1
ATOM 1376 N N . PRO A 1 182 ? -31.473 37.437 4.116 1.00 65.56 182 PRO A N 1
ATOM 1377 C CA . PRO A 1 182 ? -31.473 38.723 4.810 1.00 65.56 182 PRO A CA 1
ATOM 1378 C C . PRO A 1 182 ? -32.008 39.846 3.894 1.00 65.56 182 PRO A C 1
ATOM 1380 O O . PRO A 1 182 ? -31.779 39.807 2.681 1.00 65.56 182 PRO A O 1
ATOM 1383 N N . PRO 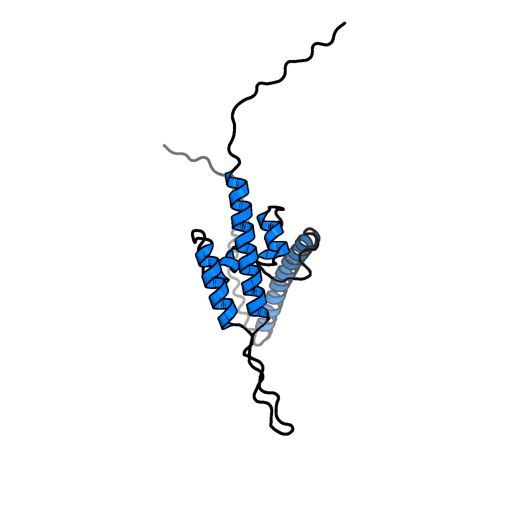A 1 183 ? -32.728 40.844 4.444 1.00 64.81 183 PRO A N 1
ATOM 1384 C CA . PRO A 1 183 ? -33.313 41.932 3.662 1.00 64.81 183 PRO A CA 1
ATOM 1385 C C . PRO A 1 183 ? -32.238 42.890 3.113 1.00 64.81 183 PRO A C 1
ATOM 1387 O O . PRO A 1 183 ? -31.170 43.026 3.715 1.00 64.81 183 PRO A O 1
ATOM 1390 N N . PRO A 1 184 ? -32.509 43.599 2.001 1.00 57.19 184 PRO A N 1
ATOM 1391 C CA . PRO A 1 184 ? -31.611 44.631 1.501 1.00 57.19 184 PRO A CA 1
ATOM 1392 C C . PRO A 1 184 ? -31.643 45.855 2.427 1.00 57.19 184 PRO A C 1
ATOM 1394 O O . PRO A 1 184 ? -32.666 46.531 2.561 1.00 57.19 184 PRO A O 1
ATOM 1397 N N . SER A 1 185 ? -30.505 46.149 3.059 1.00 56.22 185 SER A N 1
ATOM 1398 C CA . SER A 1 185 ? -30.292 47.384 3.815 1.00 56.22 185 SER A CA 1
ATOM 1399 C C . SER A 1 185 ? -30.417 48.584 2.879 1.00 56.22 185 SER A C 1
ATOM 1401 O O . SER A 1 185 ? -29.548 48.850 2.051 1.00 56.22 185 SER A O 1
ATOM 1403 N N . SER A 1 186 ? -31.536 49.289 3.013 1.00 51.16 186 SER A N 1
ATOM 1404 C CA . SER A 1 186 ? -31.819 50.543 2.327 1.00 51.16 186 SER A CA 1
ATOM 1405 C C . SER A 1 186 ? -31.040 51.654 3.029 1.00 51.16 186 SER A C 1
ATOM 1407 O O . SER A 1 186 ? -31.382 52.042 4.142 1.00 51.16 186 SER A O 1
ATOM 1409 N N . GLY A 1 187 ? -29.959 52.121 2.407 1.00 57.75 187 GLY A N 1
ATOM 1410 C CA . GLY A 1 187 ? -29.297 53.365 2.786 1.00 57.75 187 GLY A CA 1
ATOM 1411 C C . GLY A 1 187 ? -29.936 54.523 2.032 1.00 57.75 187 GLY A C 1
ATOM 1412 O O . GLY A 1 187 ? -29.991 54.467 0.805 1.00 57.75 187 GLY A O 1
ATOM 1413 N N . ASN A 1 188 ? -30.455 55.511 2.763 1.00 40.56 188 ASN A N 1
ATOM 1414 C CA . ASN A 1 188 ? -30.560 56.919 2.360 1.00 40.56 188 ASN A CA 1
ATOM 1415 C C . ASN A 1 188 ? -31.277 57.746 3.443 1.00 40.56 188 ASN A C 1
ATOM 1417 O O . ASN A 1 188 ? -31.977 57.158 4.275 1.00 40.56 188 ASN A O 1
ATOM 1421 N N . PRO A 1 189 ? -31.248 59.090 3.360 1.00 58.50 189 PRO A N 1
ATOM 1422 C CA . PRO A 1 189 ? -30.431 59.955 2.493 1.00 58.50 189 PRO A CA 1
ATOM 1423 C C . PRO A 1 189 ? -29.263 60.651 3.213 1.00 58.50 189 PRO A C 1
ATOM 1425 O O . PRO A 1 189 ? -29.303 60.771 4.458 1.00 58.50 189 PRO A O 1
#